Protein AF-A0A521QY23-F1 (afdb_monomer)

Radius of gyration: 28.09 Å; Cα contacts (8 Å, |Δi|>4): 317; chains: 1; bounding box: 100×43×72 Å

Sequence (247 aa):
MATGGILMIGLRYIAAAFGCAATLSLSTLARADVLADACLDYVNTSEMLKQAPASNRSKWCGCIADKITPGDRHAVAEVMKLQKATEAKGEAFGENSVPKPLAKAFTLYFDAQGPCLPVMMGAAPGQAAPAPPAAAPPAAAPPTAATAGSSTSFGLANATGSAISELYVSPTKSKTWGKDILGDHTIENGEVWKITVPKAKGRCMQDLKVVFDDNSEAIWESLDLCDLTKITLTYDRRSGVTTAKTE

Solvent-accessible surface area (backbone atoms only — not comparable to full-atom values): 14904 Å² total; per-residue (Å²): 135,81,89,85,77,93,75,97,75,83,85,80,89,80,93,83,83,89,89,74,89,70,84,71,48,83,71,67,68,75,70,73,51,64,30,28,51,42,40,47,56,41,36,66,68,34,84,73,56,46,72,44,56,72,71,22,52,54,50,23,22,47,45,35,41,70,70,41,56,80,89,49,30,64,51,29,25,52,45,47,51,48,41,48,54,33,48,75,70,73,43,87,71,50,75,91,76,48,60,77,95,38,49,68,27,47,53,53,50,59,65,32,44,66,84,26,47,50,34,43,76,63,50,59,92,86,64,72,75,77,70,78,75,80,84,73,86,82,79,90,70,84,81,75,77,73,73,75,72,58,62,46,66,30,35,44,29,34,57,42,80,50,41,36,43,40,37,29,52,25,49,67,89,48,96,59,72,54,68,64,69,44,67,94,44,65,48,45,55,73,35,72,45,81,44,74,45,76,55,55,88,92,50,43,49,25,22,40,39,39,30,33,77,84,72,50,74,51,67,45,73,75,37,63,63,73,82,39,50,31,36,37,41,35,44,41,83,90,79,71,48,64,48,73,50,78,80

Secondary structure (DSSP, 8-state):
------------S---S--------TTTTTT--HHHHHHHHHHHH-TTGGGS-HHHHHHHHHHHHHHS-TTTHHHHHHHHHHHHHHHHTTPPP-GGGS-GGGHHHHHHHHHHHHHHHHHHTTPPTT-----PPPPPPPP-----------EEEEEEEE-SSS-EEEEEEEETT-SS----SSTT--B-TT-EEEEEEE--TT--EEEEEEEETTS-EEEEEEEE-SS-SEEEEEEETTTTEEEEEE-

Mean predicted aligned error: 19.86 Å

Foldseek 3Di:
DDDDDDDPDDPDDDDDDDDDPDPPDPVVVVPPQLQLVLQLVLQCPDPVNVPFDPQLSSQLSVQLSVQDDSVLSVLLSVLSVLCSVCVVVVHDDDLVSDPPVSSVSVVSNVVSNPVSVCSSVVNDPPPDDPDDPPDDDDDDDPDPDPPPQDKAKAKEAEQAQFKWQWKWKAQLPDPDTDDTQQVRHIAGHRGIDITIGGDDPPGQWMKMWTATPVRDIAIDGGHGRPPFRYKYWYADPVVRDIDIDGD

pLDDT: mean 74.11, std 19.59, range [28.66, 92.81]

Nearest PDB structures (foldseek):
  3zef-assembly1_A  TM=4.424E-01  e=5.625E-02  Saccharomyces cerevisiae
  7xt6-assembly1_A  TM=4.623E-01  e=1.025E+00  Homo sapiens
  7y5e-assembly1_GL  TM=2.810E-01  e=2.350E+00  Porphyridium purpureum

Structure (mmCIF, N/CA/C/O backbone):
data_AF-A0A521QY23-F1
#
_entry.id   AF-A0A521QY23-F1
#
loop_
_atom_site.group_PDB
_atom_site.id
_atom_site.type_symbol
_atom_site.label_atom_id
_atom_site.label_alt_id
_atom_site.label_comp_id
_atom_site.label_asym_id
_atom_site.label_entity_id
_atom_site.label_seq_id
_atom_site.pdbx_PDB_ins_code
_atom_site.Cartn_x
_atom_site.Cartn_y
_atom_site.Cartn_z
_atom_site.occupancy
_atom_site.B_iso_or_equiv
_atom_site.auth_seq_id
_atom_site.auth_comp_id
_atom_site.auth_asym_id
_atom_site.auth_atom_id
_atom_site.pdbx_PDB_model_num
ATOM 1 N N . MET A 1 1 ? 74.440 2.376 39.877 1.00 40.34 1 MET A N 1
ATOM 2 C CA . MET A 1 1 ? 73.132 3.064 39.944 1.00 40.34 1 MET A CA 1
ATOM 3 C C . MET A 1 1 ? 72.112 1.982 40.296 1.00 40.34 1 MET A C 1
ATOM 5 O O . MET A 1 1 ? 71.749 1.223 39.419 1.00 40.34 1 MET A O 1
ATOM 9 N N . ALA A 1 2 ? 71.948 1.561 41.552 1.00 35.06 2 ALA A N 1
ATOM 10 C CA . ALA A 1 2 ? 71.397 2.257 42.720 1.00 35.06 2 ALA A CA 1
ATOM 11 C C . ALA A 1 2 ? 69.930 2.693 42.539 1.00 35.06 2 ALA A C 1
ATOM 13 O O . ALA A 1 2 ? 69.660 3.533 41.686 1.00 35.06 2 ALA A O 1
ATOM 14 N N . THR A 1 3 ? 69.078 2.175 43.448 1.00 36.81 3 THR A N 1
ATOM 15 C CA . THR A 1 3 ? 67.729 2.635 43.876 1.00 36.81 3 THR A CA 1
ATOM 16 C C . THR A 1 3 ? 66.610 2.574 42.836 1.00 36.81 3 THR A C 1
ATOM 18 O O . THR A 1 3 ? 66.785 3.017 41.717 1.00 36.81 3 THR A O 1
ATOM 21 N N . GLY A 1 4 ? 65.401 2.080 43.094 1.00 30.41 4 GLY A N 1
ATOM 22 C CA . GLY A 1 4 ? 64.621 1.669 44.273 1.00 30.41 4 GLY A CA 1
ATOM 23 C C . GLY A 1 4 ? 63.225 1.323 43.701 1.00 30.41 4 GLY A C 1
ATOM 24 O O . GLY A 1 4 ? 62.939 1.653 42.558 1.00 30.41 4 GLY A O 1
ATOM 25 N N . GLY A 1 5 ? 62.291 0.623 44.317 1.00 31.59 5 GLY A N 1
ATOM 26 C CA . GLY A 1 5 ? 61.942 0.434 45.707 1.00 31.59 5 GLY A CA 1
ATOM 27 C C . GLY A 1 5 ? 60.467 0.013 45.681 1.00 31.59 5 GLY A C 1
ATOM 28 O O . GLY A 1 5 ? 59.669 0.520 44.896 1.00 31.59 5 GLY A O 1
ATOM 29 N N . ILE A 1 6 ? 60.141 -0.975 46.498 1.00 41.69 6 ILE A N 1
ATOM 30 C CA . ILE A 1 6 ? 58.790 -1.440 46.801 1.00 41.69 6 ILE A CA 1
ATOM 31 C C . ILE A 1 6 ? 57.949 -0.264 47.318 1.00 41.69 6 ILE A C 1
ATOM 33 O O . ILE A 1 6 ? 58.366 0.364 48.286 1.00 41.69 6 ILE A O 1
ATOM 37 N N . LEU A 1 7 ? 56.753 -0.024 46.764 1.00 32.28 7 LEU A N 1
ATOM 38 C CA . LEU A 1 7 ? 55.636 0.516 47.552 1.00 32.28 7 LEU A CA 1
ATOM 39 C C . LEU A 1 7 ? 54.267 0.210 46.921 1.00 32.28 7 LEU A C 1
ATOM 41 O O . LEU A 1 7 ? 53.635 1.039 46.274 1.00 32.28 7 LEU A O 1
ATOM 45 N N . MET A 1 8 ? 53.779 -1.002 47.181 1.00 38.94 8 MET A N 1
ATOM 46 C CA . MET A 1 8 ? 52.344 -1.264 47.303 1.00 38.94 8 MET A CA 1
ATOM 47 C C . MET A 1 8 ? 51.835 -0.580 48.581 1.00 38.94 8 MET A C 1
ATOM 49 O O . MET A 1 8 ? 51.767 -1.235 49.613 1.00 38.94 8 MET A O 1
ATOM 53 N N . ILE A 1 9 ? 51.492 0.710 48.543 1.00 39.34 9 ILE A N 1
ATOM 54 C CA . ILE A 1 9 ? 50.576 1.327 49.521 1.00 39.34 9 ILE A CA 1
ATOM 55 C C . ILE A 1 9 ? 49.793 2.429 48.807 1.00 39.34 9 ILE A C 1
ATOM 57 O O . ILE A 1 9 ? 50.334 3.475 48.468 1.00 39.34 9 ILE A O 1
ATOM 61 N N . GLY A 1 10 ? 48.506 2.185 48.586 1.00 28.66 10 GLY A N 1
ATOM 62 C CA . GLY A 1 10 ? 47.590 3.179 48.033 1.00 28.66 10 GLY A CA 1
ATOM 63 C C . GLY A 1 10 ? 46.215 2.617 47.699 1.00 28.66 10 GLY A C 1
ATOM 64 O O . GLY A 1 10 ? 45.632 2.963 46.679 1.00 28.66 10 GLY A O 1
ATOM 65 N N . LEU A 1 11 ? 45.705 1.698 48.521 1.00 36.16 11 LEU A N 1
ATOM 66 C CA . LEU A 1 11 ? 44.309 1.293 48.454 1.00 36.16 11 LEU A CA 1
ATOM 67 C C . LEU A 1 11 ? 43.445 2.474 48.947 1.00 36.16 11 LEU A C 1
ATOM 69 O O . LEU A 1 11 ? 43.578 2.881 50.097 1.00 36.16 11 LEU A O 1
ATOM 73 N N . ARG A 1 12 ? 42.476 2.876 48.114 1.00 41.47 12 ARG A N 1
ATOM 74 C CA . ARG A 1 12 ? 41.232 3.610 48.446 1.00 41.47 12 ARG A CA 1
ATOM 75 C C . ARG A 1 12 ? 41.331 5.137 48.568 1.00 41.47 12 ARG A C 1
ATOM 77 O O . ARG A 1 12 ? 42.300 5.663 49.084 1.00 41.47 12 ARG A O 1
ATOM 84 N N . TYR A 1 13 ? 40.234 5.779 48.142 1.00 35.56 13 TYR A N 1
ATOM 85 C CA . TYR A 1 13 ? 39.985 7.207 47.865 1.00 35.56 13 TYR A CA 1
ATOM 86 C C . TYR A 1 13 ? 40.440 7.618 46.449 1.00 35.56 13 TYR A C 1
ATOM 88 O O . TYR A 1 13 ? 41.610 7.872 46.237 1.00 35.56 13 TYR A O 1
ATOM 96 N N . ILE A 1 14 ? 39.617 7.689 45.393 1.00 39.56 14 ILE A N 1
ATOM 97 C CA . ILE A 1 14 ? 38.178 7.962 45.257 1.00 39.56 14 ILE A CA 1
ATOM 98 C C . ILE A 1 14 ? 37.672 7.268 43.976 1.00 39.56 14 ILE A C 1
ATOM 100 O O . ILE A 1 14 ? 38.210 7.471 42.891 1.00 39.56 14 ILE A O 1
ATOM 104 N N . ALA A 1 15 ? 36.623 6.458 44.099 1.00 39.09 15 ALA A N 1
ATOM 105 C CA . ALA A 1 15 ? 35.776 6.090 42.973 1.00 39.09 15 ALA A CA 1
ATOM 106 C C . ALA A 1 15 ? 34.776 7.230 42.729 1.00 39.09 15 ALA A C 1
ATOM 108 O O . ALA A 1 15 ? 34.047 7.570 43.656 1.00 39.09 15 ALA A O 1
ATOM 109 N N . ALA A 1 16 ? 34.781 7.796 41.517 1.00 40.38 16 ALA A N 1
ATOM 110 C CA . ALA A 1 16 ? 33.698 8.507 40.808 1.00 40.38 16 ALA A CA 1
ATOM 111 C C . ALA A 1 16 ? 34.373 9.481 39.818 1.00 40.38 16 ALA A C 1
ATOM 113 O O . ALA A 1 16 ? 35.089 10.371 40.247 1.00 40.38 16 ALA A O 1
ATOM 114 N N . ALA A 1 17 ? 34.261 9.393 38.498 1.00 38.00 17 ALA A N 1
ATOM 115 C CA . ALA A 1 17 ? 33.317 8.699 37.647 1.00 38.00 17 ALA A CA 1
ATOM 116 C C . ALA A 1 17 ? 34.004 8.356 36.307 1.00 38.00 17 ALA A C 1
ATOM 118 O O . ALA A 1 17 ? 34.907 9.062 35.870 1.00 38.00 17 ALA A O 1
ATOM 119 N N . PHE A 1 18 ? 33.544 7.277 35.669 1.00 42.47 18 PHE A N 1
ATOM 120 C CA . PHE A 1 18 ? 33.929 6.812 34.326 1.00 42.47 18 PHE A CA 1
ATOM 121 C C . PHE A 1 18 ? 35.328 6.194 34.162 1.00 42.47 18 PHE A C 1
ATOM 123 O O . PHE A 1 18 ? 36.077 6.497 33.240 1.00 42.47 18 PHE A O 1
ATOM 130 N N . GLY A 1 19 ? 35.640 5.218 35.016 1.00 32.88 19 GLY A N 1
ATO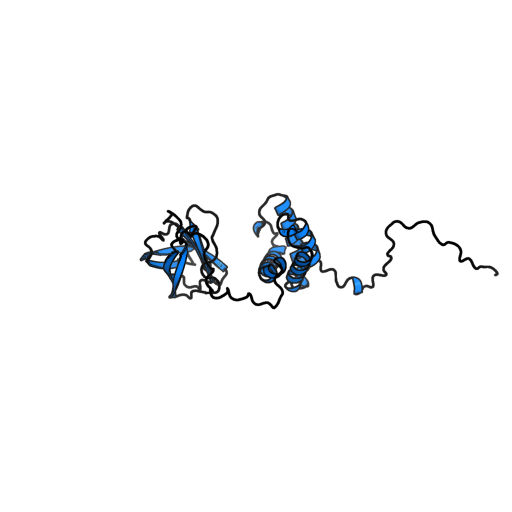M 131 C CA . GLY A 1 19 ? 36.682 4.228 34.749 1.00 32.88 19 GLY A CA 1
ATOM 132 C C . GLY A 1 19 ? 36.128 3.004 34.014 1.00 32.88 19 GLY A C 1
ATOM 133 O O . GLY A 1 19 ? 35.653 2.071 34.652 1.00 32.88 19 GLY A O 1
ATOM 134 N N . CYS A 1 20 ? 36.233 2.982 32.686 1.00 30.34 20 CYS A N 1
ATOM 135 C CA . CYS A 1 20 ? 36.437 1.742 31.934 1.00 30.34 20 CYS A CA 1
ATOM 136 C C . CYS A 1 20 ? 37.292 2.066 30.704 1.00 30.34 20 CYS A C 1
ATOM 138 O O . CYS A 1 20 ? 36.793 2.353 29.620 1.00 30.34 20 CYS A O 1
ATOM 140 N N . ALA A 1 21 ? 38.610 2.070 30.908 1.00 41.66 21 ALA A N 1
ATOM 141 C CA . ALA A 1 21 ? 39.583 2.000 29.832 1.00 41.66 21 ALA A CA 1
ATOM 142 C C . ALA A 1 21 ? 39.498 0.596 29.215 1.00 41.66 21 ALA A C 1
ATOM 144 O O . ALA A 1 21 ? 40.251 -0.308 29.574 1.00 41.66 21 ALA A O 1
ATOM 145 N N . ALA A 1 22 ? 38.525 0.400 28.328 1.00 39.50 22 ALA A N 1
ATOM 146 C CA . ALA A 1 22 ? 38.533 -0.721 27.412 1.00 39.50 22 ALA A CA 1
ATOM 147 C C . ALA A 1 22 ? 39.544 -0.390 26.314 1.00 39.50 22 ALA A C 1
ATOM 149 O O . ALA A 1 22 ? 39.362 0.545 25.535 1.00 39.50 22 ALA A O 1
ATOM 150 N N . THR A 1 23 ? 40.610 -1.174 26.245 1.00 42.84 23 THR A N 1
ATOM 151 C CA . THR A 1 23 ? 41.307 -1.462 24.997 1.00 42.84 23 THR A CA 1
ATOM 152 C C . THR A 1 23 ? 40.270 -1.977 23.994 1.00 42.84 23 THR A C 1
ATOM 154 O O . THR A 1 23 ? 40.019 -3.176 23.887 1.00 42.84 23 THR A O 1
ATOM 157 N N . LEU A 1 24 ? 39.599 -1.059 23.289 1.00 36.94 24 LEU A N 1
ATOM 158 C CA . LEU A 1 24 ? 38.768 -1.398 22.144 1.00 36.94 24 LEU A CA 1
ATOM 159 C C . LEU A 1 24 ? 39.717 -1.903 21.062 1.00 36.94 24 LEU A C 1
ATOM 161 O O . LEU A 1 24 ? 40.348 -1.134 20.341 1.00 36.94 24 LEU A O 1
ATOM 165 N N . SER A 1 25 ? 39.834 -3.226 20.987 1.00 39.91 25 SER A N 1
ATOM 166 C CA . SER A 1 25 ? 40.318 -3.902 19.796 1.00 39.91 25 SER A CA 1
ATOM 167 C C . SER A 1 25 ? 39.609 -3.308 18.576 1.00 39.91 25 SER A C 1
ATOM 169 O O . SER A 1 25 ? 38.411 -3.021 18.634 1.00 39.91 25 SER A O 1
ATOM 171 N N . LEU A 1 26 ? 40.308 -3.170 17.450 1.00 39.09 26 LEU A N 1
ATOM 172 C CA . LEU A 1 26 ? 39.710 -2.744 16.177 1.00 39.09 26 LEU A CA 1
ATOM 173 C C . LEU A 1 26 ? 38.528 -3.652 15.754 1.00 39.09 26 LEU A C 1
ATOM 175 O O . LEU A 1 26 ? 37.707 -3.261 14.933 1.00 39.09 26 LEU A O 1
ATOM 179 N N . SER A 1 27 ? 38.388 -4.834 16.367 1.00 39.47 27 SER A N 1
ATOM 180 C CA . SER A 1 27 ? 37.239 -5.740 16.234 1.00 39.47 27 SER A CA 1
ATOM 181 C C . SER A 1 27 ? 36.028 -5.422 17.129 1.00 39.47 27 SER A C 1
ATOM 183 O O . SER A 1 27 ? 34.939 -5.916 16.848 1.00 39.47 27 SER A O 1
ATOM 185 N N . THR A 1 28 ? 36.141 -4.564 18.146 1.00 41.59 28 THR A N 1
ATOM 186 C CA . THR A 1 28 ? 34.980 -4.047 18.902 1.00 41.59 28 THR A CA 1
ATOM 187 C C . THR A 1 28 ? 34.246 -2.940 18.124 1.00 41.59 28 THR A C 1
ATOM 189 O O . THR A 1 28 ? 33.078 -2.669 18.385 1.00 41.59 28 THR A O 1
ATOM 192 N N . LEU A 1 29 ? 34.881 -2.365 17.095 1.00 44.78 29 LEU A N 1
ATOM 193 C CA . LEU A 1 29 ? 34.243 -1.470 16.118 1.00 44.78 29 LEU A CA 1
ATOM 194 C C . LEU A 1 29 ? 33.409 -2.216 15.055 1.00 44.78 29 LEU A C 1
ATOM 196 O O . LEU A 1 29 ? 32.735 -1.581 14.252 1.00 44.78 29 LEU A O 1
ATOM 200 N N . ALA A 1 30 ? 33.381 -3.555 15.067 1.00 41.75 30 ALA A N 1
ATOM 201 C CA . ALA A 1 30 ? 32.666 -4.373 14.082 1.00 41.75 30 ALA A CA 1
ATOM 202 C C . ALA A 1 30 ? 31.162 -4.593 14.382 1.00 41.75 30 ALA A C 1
ATOM 204 O O . ALA A 1 30 ? 30.561 -5.517 13.836 1.00 41.75 30 ALA A O 1
ATOM 205 N N . ARG A 1 31 ? 30.537 -3.794 15.262 1.00 50.47 31 ARG A N 1
ATOM 206 C CA . ARG A 1 31 ? 29.120 -3.973 15.658 1.00 50.47 31 ARG A CA 1
ATOM 207 C C . ARG A 1 31 ? 28.310 -2.692 15.889 1.00 50.47 31 ARG A C 1
ATOM 209 O O . ARG A 1 31 ? 27.164 -2.792 16.317 1.00 50.47 31 ARG A O 1
ATOM 216 N N . ALA A 1 32 ? 28.852 -1.511 15.592 1.00 56.00 32 ALA A N 1
ATOM 217 C CA . ALA A 1 32 ? 28.044 -0.295 15.548 1.00 56.00 32 ALA A CA 1
ATOM 218 C C . ALA A 1 32 ? 27.370 -0.213 14.176 1.00 56.00 32 ALA A C 1
ATOM 220 O O . ALA A 1 32 ? 27.904 0.363 13.229 1.00 56.00 32 ALA A O 1
ATOM 221 N N . ASP A 1 33 ? 26.223 -0.870 14.046 1.00 76.56 33 ASP A N 1
ATOM 222 C CA . ASP A 1 33 ? 25.388 -0.688 12.872 1.00 76.56 33 ASP A CA 1
ATOM 223 C C . ASP A 1 33 ? 24.814 0.737 12.900 1.00 76.56 33 ASP A C 1
ATOM 225 O O . ASP A 1 33 ? 23.890 1.031 13.657 1.00 76.56 33 ASP A O 1
ATOM 229 N N . VAL A 1 34 ? 25.416 1.637 12.112 1.00 83.31 34 VAL A N 1
ATOM 230 C CA . VAL A 1 34 ? 25.064 3.070 12.045 1.00 83.31 34 VAL A CA 1
ATOM 231 C C . VAL A 1 34 ? 23.579 3.272 11.748 1.00 83.31 34 VAL A C 1
ATOM 233 O O . VAL A 1 34 ? 22.975 4.232 12.220 1.00 83.31 34 VAL A O 1
ATOM 236 N N . LEU A 1 35 ? 22.986 2.358 10.984 1.00 88.12 35 LEU A N 1
ATOM 237 C CA . LEU A 1 35 ? 21.574 2.402 10.660 1.00 88.12 35 LEU A CA 1
ATOM 238 C C . LEU A 1 35 ? 20.714 1.933 11.840 1.00 88.12 35 LEU A C 1
ATOM 240 O O . LEU A 1 35 ? 19.720 2.585 12.156 1.00 88.12 35 LEU A O 1
ATOM 244 N N . ALA A 1 36 ? 21.095 0.854 12.525 1.00 87.88 36 ALA A N 1
ATOM 245 C CA . ALA A 1 36 ? 20.369 0.410 13.716 1.00 87.88 36 ALA A CA 1
ATOM 246 C C . ALA A 1 36 ? 20.412 1.456 14.847 1.00 87.88 36 ALA A C 1
ATOM 248 O O . ALA A 1 36 ? 19.413 1.633 15.545 1.00 87.88 36 ALA A O 1
ATOM 249 N N . ASP A 1 37 ? 21.533 2.164 15.010 1.00 87.12 37 ASP A N 1
ATOM 250 C CA . ASP A 1 37 ? 21.686 3.243 15.995 1.00 87.12 37 ASP A CA 1
ATOM 251 C C . ASP A 1 37 ? 20.833 4.472 15.637 1.00 87.12 37 ASP A C 1
ATOM 253 O O . ASP A 1 37 ? 20.048 4.942 16.462 1.00 87.12 37 ASP A O 1
ATOM 257 N N . ALA A 1 38 ? 20.882 4.921 14.374 1.00 88.81 38 ALA A N 1
ATOM 258 C CA . ALA A 1 38 ? 20.035 6.009 13.878 1.00 88.81 38 ALA A CA 1
ATOM 259 C C . ALA A 1 38 ? 18.536 5.682 14.001 1.00 88.81 38 ALA A C 1
ATOM 261 O O . ALA A 1 38 ? 17.736 6.532 14.396 1.00 88.81 38 ALA A O 1
ATOM 262 N N . CYS A 1 39 ? 18.162 4.432 13.723 1.00 91.94 39 CYS A N 1
ATOM 263 C CA . CYS A 1 39 ? 16.810 3.937 13.942 1.00 91.94 39 CYS A CA 1
ATOM 264 C C . CYS A 1 39 ? 16.428 4.005 15.423 1.00 91.94 39 CYS A C 1
ATOM 266 O O . CYS A 1 39 ? 15.371 4.530 15.763 1.00 91.94 39 CYS A O 1
ATOM 268 N N . LEU A 1 40 ? 17.283 3.516 16.324 1.00 89.88 40 LEU A N 1
ATOM 269 C CA . LEU A 1 40 ? 17.005 3.533 17.760 1.00 89.88 40 LEU A CA 1
ATOM 270 C C . LEU A 1 40 ? 16.830 4.955 18.300 1.00 89.88 40 LEU A C 1
ATOM 272 O O . LEU A 1 40 ? 15.924 5.190 19.103 1.00 89.88 40 LEU A O 1
ATOM 276 N N . ASP A 1 41 ? 17.655 5.899 17.854 1.00 90.38 41 ASP A N 1
ATOM 277 C CA . ASP A 1 41 ? 17.520 7.317 18.192 1.00 90.38 41 ASP A CA 1
ATOM 278 C C . ASP A 1 41 ? 16.177 7.896 17.706 1.00 90.38 41 ASP A C 1
ATOM 280 O O . ASP A 1 41 ? 15.453 8.535 18.480 1.00 90.38 41 ASP A O 1
ATOM 284 N N . TYR A 1 42 ? 15.783 7.614 16.462 1.00 88.12 42 TYR A N 1
ATOM 285 C CA . TYR A 1 42 ? 14.488 8.040 15.926 1.00 88.12 42 TYR A CA 1
ATOM 286 C C . TYR A 1 42 ? 13.307 7.443 16.712 1.00 88.12 42 TYR A C 1
ATOM 288 O O . TYR A 1 42 ? 12.442 8.166 17.207 1.00 88.12 42 TYR A O 1
ATOM 296 N N . VAL A 1 43 ? 13.291 6.127 16.922 1.00 88.25 43 VAL A N 1
ATOM 297 C CA . VAL A 1 43 ? 12.186 5.436 17.606 1.00 88.25 43 VAL A CA 1
ATOM 298 C C . VAL A 1 43 ? 12.035 5.907 19.052 1.00 88.25 43 VAL A C 1
ATOM 300 O O . VAL A 1 43 ? 10.915 6.085 19.528 1.00 88.25 43 VAL A O 1
ATOM 303 N N . ASN A 1 44 ? 13.142 6.119 19.768 1.00 87.31 44 ASN A N 1
ATOM 304 C CA . ASN A 1 44 ? 13.090 6.588 21.154 1.00 87.31 44 ASN A CA 1
ATOM 305 C C . ASN A 1 44 ? 12.631 8.052 21.273 1.00 87.31 44 ASN A C 1
ATOM 307 O O . ASN A 1 44 ? 12.183 8.450 22.348 1.00 87.31 44 ASN A O 1
ATOM 311 N N . THR A 1 45 ? 12.731 8.841 20.200 1.00 84.44 45 THR A N 1
ATOM 312 C CA . THR A 1 45 ? 12.278 10.241 20.172 1.00 84.44 45 THR A CA 1
ATOM 313 C C . THR A 1 45 ? 10.866 10.416 19.615 1.00 84.44 45 THR A C 1
ATOM 315 O O . THR A 1 45 ? 10.211 11.403 19.939 1.00 84.44 45 THR A O 1
ATOM 318 N N . SER A 1 46 ? 10.356 9.450 18.852 1.00 83.69 46 SER A N 1
ATOM 319 C CA . SER A 1 46 ? 8.974 9.449 18.371 1.00 83.69 46 SER A CA 1
ATOM 320 C C . SER A 1 46 ? 7.983 9.117 19.495 1.00 83.69 46 SER A C 1
ATOM 322 O O . SER A 1 46 ? 8.036 8.041 20.091 1.00 83.69 46 SER A O 1
ATOM 324 N N . GLU A 1 47 ? 7.026 10.016 19.762 1.00 79.44 47 GLU A N 1
ATOM 325 C CA . GLU A 1 47 ? 5.977 9.832 20.784 1.00 79.44 47 GLU A CA 1
ATOM 326 C C . GLU A 1 47 ? 5.141 8.564 20.572 1.00 79.44 47 GLU A C 1
ATOM 328 O O . GLU A 1 47 ? 4.709 7.920 21.532 1.00 79.44 47 GLU A O 1
ATOM 333 N N . MET A 1 48 ? 4.916 8.208 19.309 1.00 75.69 48 MET A N 1
ATOM 334 C CA . MET A 1 48 ? 4.150 7.030 18.929 1.00 75.69 48 MET A CA 1
ATOM 335 C C . MET A 1 48 ? 4.994 5.763 19.082 1.00 75.69 48 MET A C 1
ATOM 337 O O . MET A 1 48 ? 4.557 4.794 19.700 1.00 75.69 48 MET A O 1
ATOM 341 N N . LEU A 1 49 ? 6.221 5.768 18.557 1.00 81.94 49 LEU A N 1
ATOM 342 C CA . LEU A 1 49 ? 7.035 4.553 18.487 1.00 81.94 49 LEU A CA 1
ATOM 343 C C . LEU A 1 49 ? 7.712 4.206 19.822 1.00 81.94 49 LEU A C 1
ATOM 345 O O . LEU A 1 49 ? 7.953 3.028 20.104 1.00 81.94 49 LEU A O 1
ATOM 349 N N . LYS A 1 50 ? 7.951 5.192 20.697 1.00 82.56 50 LYS A N 1
ATOM 350 C CA . LYS A 1 50 ? 8.535 4.963 22.030 1.00 82.56 50 LYS A CA 1
ATOM 351 C C . LYS A 1 50 ? 7.636 4.145 22.967 1.00 82.56 50 LYS A C 1
ATOM 353 O O . LYS A 1 50 ? 8.130 3.639 23.975 1.00 82.56 50 LYS A O 1
ATOM 358 N N . GLN A 1 51 ? 6.346 3.998 22.643 1.00 84.12 51 GLN A N 1
ATOM 359 C CA . GLN A 1 51 ? 5.378 3.208 23.418 1.00 84.12 51 GLN A CA 1
ATOM 360 C C . GLN A 1 51 ? 5.653 1.698 23.346 1.00 84.12 51 GLN A C 1
ATOM 362 O O . GLN A 1 51 ? 5.284 0.961 24.260 1.00 84.12 51 GLN A O 1
ATOM 367 N N . ALA A 1 52 ? 6.322 1.226 22.288 1.00 81.75 52 ALA A N 1
ATOM 368 C CA . ALA A 1 52 ? 6.693 -0.180 22.154 1.00 81.75 52 ALA A CA 1
ATOM 369 C C . ALA A 1 52 ? 7.757 -0.584 23.198 1.00 81.75 52 ALA A C 1
ATOM 371 O O . ALA A 1 52 ? 8.591 0.248 23.555 1.00 81.75 52 ALA A O 1
ATOM 372 N N . PRO A 1 53 ? 7.809 -1.847 23.666 1.00 87.62 53 PRO A N 1
ATOM 373 C CA . PRO A 1 53 ? 8.836 -2.311 24.602 1.00 87.62 53 PRO A CA 1
ATOM 374 C C . PRO A 1 53 ? 10.256 -2.080 24.071 1.00 87.62 53 PRO A C 1
ATOM 376 O O . PRO A 1 53 ? 10.520 -2.321 22.894 1.00 87.62 53 PRO A O 1
ATOM 379 N N . ALA A 1 54 ? 11.201 -1.688 24.935 1.00 83.94 54 ALA A N 1
ATOM 380 C CA . ALA A 1 54 ? 12.581 -1.395 24.523 1.00 83.94 54 ALA A CA 1
ATOM 381 C C . ALA A 1 54 ? 13.250 -2.563 23.774 1.00 83.94 54 ALA A C 1
ATOM 383 O O . ALA A 1 54 ? 13.958 -2.347 22.794 1.00 83.94 54 ALA A O 1
ATOM 384 N N . SER A 1 55 ? 12.954 -3.803 24.177 1.00 86.06 55 SER A N 1
ATOM 385 C CA . SER A 1 55 ? 13.421 -5.014 23.494 1.00 86.06 55 SER A CA 1
ATOM 386 C C . SER A 1 55 ? 12.891 -5.137 22.062 1.00 86.06 55 SER A C 1
ATOM 388 O O . SER A 1 55 ? 13.626 -5.580 21.183 1.00 86.06 55 SER A O 1
ATOM 390 N N . ASN A 1 56 ? 11.645 -4.736 21.805 1.00 87.31 56 ASN A N 1
ATOM 391 C CA . ASN A 1 56 ? 11.039 -4.786 20.475 1.00 87.31 56 ASN A CA 1
ATOM 392 C C . ASN A 1 56 ? 11.596 -3.682 19.573 1.00 87.31 56 ASN A C 1
ATOM 394 O O . ASN A 1 56 ? 11.900 -3.949 18.415 1.00 87.31 56 ASN A O 1
ATOM 398 N N . ARG A 1 57 ? 11.816 -2.481 20.123 1.00 87.81 57 ARG A N 1
ATOM 399 C CA . ARG A 1 57 ? 12.427 -1.350 19.403 1.00 87.81 57 ARG A CA 1
ATOM 400 C C . ARG A 1 57 ? 13.818 -1.713 18.879 1.00 87.81 57 ARG A C 1
ATOM 402 O O . ARG A 1 57 ? 14.095 -1.550 17.694 1.00 87.81 57 ARG A O 1
ATOM 409 N N . SER A 1 58 ? 14.663 -2.303 19.728 1.00 86.50 58 SER A N 1
ATOM 410 C CA . SER A 1 58 ? 15.988 -2.784 19.313 1.00 86.50 58 SER A CA 1
ATOM 411 C C . SER A 1 58 ? 15.922 -3.910 18.282 1.00 86.50 58 SER A C 1
ATOM 413 O O . SER A 1 58 ? 16.702 -3.907 17.332 1.00 86.50 58 SER A O 1
ATOM 415 N N . LYS A 1 59 ? 14.985 -4.856 18.426 1.00 88.38 59 LYS A N 1
ATOM 416 C CA . LYS A 1 59 ? 14.810 -5.944 17.450 1.00 88.38 59 LYS A CA 1
ATOM 417 C C . LYS A 1 59 ? 14.334 -5.437 16.089 1.00 88.38 59 LYS A C 1
ATOM 419 O O . LYS A 1 59 ? 14.789 -5.942 15.068 1.00 88.38 59 LYS A O 1
ATOM 424 N N . TRP A 1 60 ? 13.457 -4.439 16.061 1.00 88.62 60 TRP A N 1
ATOM 425 C CA . TRP A 1 60 ? 12.991 -3.828 14.819 1.00 88.62 60 TRP A CA 1
ATOM 426 C C . TRP A 1 60 ? 14.091 -3.079 14.086 1.00 88.62 60 TRP A C 1
ATOM 428 O O . TRP A 1 60 ? 14.292 -3.313 12.898 1.00 88.62 60 TRP A O 1
ATOM 438 N N . CYS A 1 61 ? 14.858 -2.257 14.802 1.00 89.88 61 CYS A N 1
ATOM 439 C CA . CYS A 1 61 ? 15.998 -1.564 14.213 1.00 89.88 61 CYS A CA 1
ATOM 440 C C . CYS A 1 61 ? 17.064 -2.543 13.704 1.00 89.88 61 CYS A C 1
ATOM 442 O O . CYS A 1 61 ? 17.642 -2.321 12.643 1.00 89.88 61 CYS A O 1
ATOM 444 N N . GLY A 1 62 ? 17.264 -3.667 14.402 1.00 89.31 62 GLY A N 1
ATOM 445 C CA . GLY A 1 62 ? 18.099 -4.764 13.912 1.00 89.31 62 GLY A CA 1
ATOM 446 C C . GLY A 1 62 ? 17.555 -5.415 12.635 1.00 89.31 62 GLY A C 1
ATOM 447 O O . GLY A 1 62 ? 18.320 -5.661 11.711 1.00 89.31 62 GLY A O 1
ATOM 448 N N . CYS A 1 63 ? 16.241 -5.648 12.553 1.00 89.31 63 CYS A N 1
ATOM 449 C CA . CYS A 1 63 ? 15.589 -6.203 11.362 1.00 89.31 63 CYS A CA 1
ATOM 450 C C . CYS A 1 63 ? 15.728 -5.279 10.141 1.00 89.31 63 CYS A C 1
ATOM 452 O O . CYS A 1 63 ? 16.089 -5.742 9.060 1.00 89.31 63 CYS A O 1
ATOM 454 N N . ILE A 1 64 ? 15.503 -3.973 10.316 1.00 90.81 64 ILE A N 1
ATOM 455 C CA . ILE A 1 64 ? 15.657 -2.983 9.239 1.00 90.81 64 ILE A CA 1
ATOM 456 C C . ILE A 1 64 ? 17.106 -2.952 8.749 1.00 90.81 64 ILE A C 1
ATOM 458 O O . ILE A 1 64 ? 17.361 -2.969 7.546 1.00 90.81 64 ILE A O 1
ATOM 462 N N . ALA A 1 65 ? 18.061 -2.944 9.679 1.00 89.12 65 ALA A N 1
ATOM 463 C CA . ALA A 1 65 ? 19.473 -2.935 9.334 1.00 89.12 65 ALA A CA 1
ATOM 464 C C . ALA A 1 65 ? 19.911 -4.199 8.575 1.00 89.12 65 ALA A C 1
ATOM 466 O O . ALA A 1 65 ? 20.707 -4.103 7.641 1.00 89.12 65 ALA A O 1
ATOM 467 N N . ASP A 1 66 ? 19.369 -5.367 8.927 1.00 88.81 66 ASP A N 1
ATOM 468 C CA . ASP A 1 66 ? 19.653 -6.638 8.250 1.00 88.81 66 ASP A CA 1
ATOM 469 C C . ASP A 1 66 ? 19.138 -6.664 6.803 1.00 88.81 66 ASP A C 1
ATOM 471 O O . ASP A 1 66 ? 19.831 -7.138 5.902 1.00 88.81 66 ASP A O 1
ATOM 475 N N . LYS A 1 67 ? 17.965 -6.070 6.557 1.00 87.75 67 LYS A N 1
ATOM 476 C CA . LYS A 1 67 ? 17.365 -5.959 5.2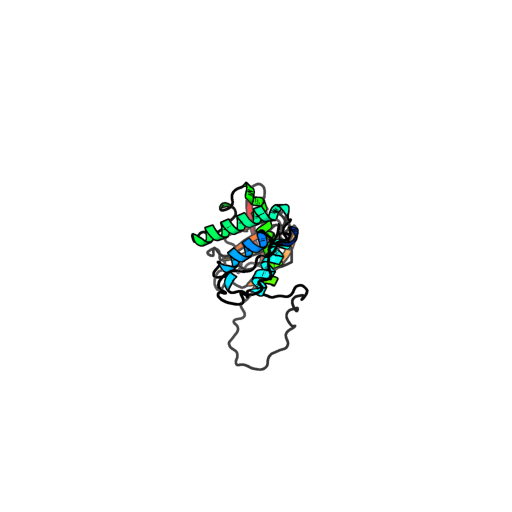17 1.00 87.75 67 LYS A CA 1
ATOM 477 C C . LYS A 1 67 ? 18.101 -4.997 4.288 1.00 87.75 67 LYS A C 1
ATOM 479 O O . LYS A 1 67 ? 17.949 -5.096 3.073 1.00 87.75 67 LYS A O 1
ATOM 484 N N . ILE A 1 68 ? 18.898 -4.081 4.833 1.00 89.12 68 ILE A N 1
ATOM 485 C CA . ILE A 1 68 ? 19.600 -3.065 4.051 1.00 89.12 68 ILE A CA 1
ATOM 486 C C . ILE A 1 68 ? 21.056 -3.474 3.830 1.00 89.12 68 ILE A C 1
ATOM 488 O O . ILE A 1 68 ? 21.825 -3.723 4.768 1.00 89.12 68 ILE A O 1
ATOM 492 N N . THR A 1 69 ? 21.451 -3.480 2.556 1.00 87.56 69 THR A N 1
ATOM 493 C CA . THR A 1 69 ? 22.824 -3.743 2.121 1.00 87.56 69 THR A CA 1
ATOM 494 C C . THR A 1 69 ? 23.806 -2.828 2.860 1.00 87.56 69 THR A C 1
ATOM 496 O O . THR A 1 69 ? 23.567 -1.620 2.923 1.00 87.56 69 THR A O 1
ATOM 499 N N . PRO A 1 70 ? 24.948 -3.339 3.365 1.00 85.31 70 PRO A N 1
ATOM 500 C CA . PRO A 1 70 ? 25.916 -2.540 4.123 1.00 85.31 70 PRO A CA 1
ATOM 501 C C . PRO A 1 70 ? 26.342 -1.225 3.451 1.00 85.31 70 PRO A C 1
ATOM 503 O O . PRO A 1 70 ? 26.532 -0.227 4.139 1.00 85.31 70 PRO A O 1
ATOM 506 N N . GLY A 1 71 ? 26.445 -1.204 2.116 1.00 87.25 71 GLY A N 1
ATOM 507 C CA . GLY A 1 71 ? 26.811 -0.009 1.345 1.00 87.25 71 GLY A CA 1
ATOM 508 C C . GLY A 1 71 ? 25.756 1.104 1.335 1.00 87.25 71 GLY A C 1
ATOM 509 O O . GLY A 1 71 ? 26.110 2.265 1.154 1.00 87.25 71 GLY A O 1
ATOM 510 N N . ASP A 1 72 ? 24.482 0.782 1.572 1.00 88.81 72 ASP A N 1
ATOM 511 C CA . ASP A 1 72 ? 23.378 1.751 1.572 1.00 88.81 72 ASP A CA 1
ATOM 512 C C . ASP A 1 72 ? 23.009 2.220 3.000 1.00 88.81 72 ASP A C 1
ATOM 514 O O . ASP A 1 72 ? 22.332 3.236 3.160 1.00 88.81 72 ASP A O 1
ATOM 518 N N . ARG A 1 73 ? 23.496 1.547 4.059 1.00 88.62 73 ARG A N 1
ATOM 519 C CA . ARG A 1 73 ? 23.123 1.821 5.468 1.00 88.62 73 ARG A CA 1
ATOM 520 C C . ARG A 1 73 ? 23.351 3.267 5.900 1.00 88.62 73 ARG A C 1
ATOM 522 O O . ARG A 1 73 ? 22.527 3.824 6.618 1.00 88.62 73 ARG A O 1
ATOM 529 N N . HIS A 1 74 ? 24.441 3.891 5.454 1.00 90.69 74 HIS A N 1
ATOM 530 C CA . HIS A 1 74 ? 24.736 5.283 5.802 1.00 90.69 74 HIS A CA 1
ATOM 531 C C . HIS A 1 74 ? 23.736 6.258 5.168 1.00 90.69 74 HIS A C 1
ATOM 533 O O . HIS A 1 74 ? 23.241 7.158 5.837 1.00 90.69 74 HIS A O 1
ATOM 539 N N . ALA A 1 75 ? 23.382 6.041 3.899 1.00 90.06 75 ALA A N 1
ATOM 540 C CA . ALA A 1 75 ? 22.399 6.867 3.206 1.00 90.06 75 ALA A CA 1
ATOM 541 C C . ALA A 1 75 ? 20.999 6.712 3.824 1.00 90.06 75 ALA A C 1
ATOM 543 O O . ALA A 1 75 ? 20.284 7.696 3.991 1.00 90.06 75 ALA A O 1
ATOM 544 N N . VAL A 1 76 ? 20.624 5.494 4.226 1.00 91.56 76 VAL A N 1
ATOM 545 C CA . VAL A 1 76 ? 19.345 5.229 4.908 1.00 91.56 76 VAL A CA 1
ATOM 546 C C . VAL A 1 76 ? 19.325 5.854 6.311 1.00 91.56 76 VAL A C 1
ATOM 548 O O . VAL A 1 76 ? 18.321 6.443 6.707 1.00 91.56 76 VAL A O 1
ATOM 551 N N . ALA A 1 77 ? 20.445 5.829 7.039 1.00 92.62 77 ALA A N 1
ATOM 552 C CA . ALA A 1 77 ? 20.559 6.520 8.324 1.00 92.62 77 ALA A CA 1
ATOM 553 C C . ALA A 1 77 ? 20.351 8.043 8.189 1.00 92.62 77 ALA A C 1
ATOM 555 O O . ALA A 1 77 ? 19.694 8.649 9.035 1.00 92.62 77 ALA A O 1
ATOM 556 N N . GLU A 1 78 ? 20.849 8.668 7.117 1.00 92.19 78 GLU A N 1
ATOM 557 C CA . GLU A 1 78 ? 20.588 10.088 6.833 1.00 92.19 78 GLU A CA 1
ATOM 558 C C . GLU A 1 78 ? 19.108 10.362 6.527 1.00 92.19 78 GLU A C 1
ATOM 560 O O . GLU A 1 78 ? 18.555 11.352 7.007 1.00 92.19 78 GLU A O 1
ATOM 565 N N . VAL A 1 79 ? 18.427 9.465 5.806 1.00 92.81 79 VAL A N 1
ATOM 566 C CA . VAL A 1 79 ? 16.973 9.565 5.579 1.00 92.81 79 VAL A CA 1
ATOM 567 C C . VAL A 1 79 ? 16.201 9.534 6.901 1.00 92.81 79 VAL A C 1
ATOM 569 O O . VAL A 1 79 ? 15.316 10.364 7.102 1.00 92.81 79 VAL A O 1
ATOM 572 N N . MET A 1 80 ? 16.557 8.645 7.832 1.00 90.06 80 MET A N 1
ATOM 573 C CA . MET A 1 80 ? 15.918 8.593 9.156 1.00 90.06 80 MET A CA 1
ATOM 574 C C . MET A 1 80 ? 16.145 9.877 9.968 1.00 90.06 80 MET A C 1
ATOM 576 O O . MET A 1 80 ? 15.237 10.352 10.652 1.00 90.06 80 MET A O 1
ATOM 580 N N . LYS A 1 81 ? 17.334 10.489 9.876 1.00 90.50 81 LYS A N 1
ATOM 581 C CA . LYS A 1 81 ? 17.603 11.790 10.516 1.00 90.50 81 LYS A CA 1
ATOM 582 C C . LYS A 1 81 ? 16.739 12.902 9.924 1.00 90.50 81 LYS A C 1
ATOM 584 O O . LYS A 1 81 ? 16.234 13.738 10.674 1.00 90.50 81 LYS A O 1
ATOM 589 N N . LEU A 1 82 ? 16.552 12.907 8.602 1.00 90.50 82 LEU A N 1
ATOM 590 C CA . LEU A 1 82 ? 15.656 13.851 7.932 1.00 90.50 82 LEU A CA 1
ATOM 591 C C . LEU A 1 82 ? 14.211 13.646 8.382 1.00 90.50 82 LEU A C 1
ATOM 593 O O . LEU A 1 82 ? 13.568 14.624 8.745 1.00 90.50 82 LEU A O 1
ATOM 597 N N . GLN A 1 83 ? 13.742 12.397 8.461 1.00 90.00 83 GLN A N 1
ATOM 598 C CA . GLN A 1 83 ? 12.415 12.080 8.989 1.00 90.00 83 GLN A CA 1
ATOM 599 C C . GLN A 1 83 ? 12.220 12.661 10.390 1.00 90.00 83 GLN A C 1
ATOM 601 O O . GLN A 1 83 ? 11.279 13.422 10.616 1.00 90.00 83 GLN A O 1
ATOM 606 N N . LYS A 1 84 ? 13.155 12.378 11.306 1.00 89.69 84 LYS A N 1
ATOM 607 C CA . LYS A 1 84 ? 13.143 12.926 12.667 1.00 89.69 84 LYS A CA 1
ATOM 608 C C . LYS A 1 84 ? 13.046 14.454 12.667 1.00 89.69 84 LYS A C 1
ATOM 610 O O . LYS A 1 84 ? 12.263 15.026 13.419 1.00 89.69 84 LYS A O 1
ATOM 615 N N . ALA A 1 85 ? 13.846 15.122 11.836 1.00 89.12 85 ALA A N 1
ATOM 616 C CA . ALA A 1 85 ? 13.885 16.579 11.761 1.00 89.12 85 ALA A CA 1
ATOM 617 C C . ALA A 1 85 ? 12.607 17.186 11.154 1.00 89.12 85 ALA A C 1
ATOM 619 O O . ALA A 1 85 ? 12.176 18.248 11.599 1.00 89.12 85 ALA A O 1
ATOM 620 N N . THR A 1 86 ? 12.005 16.535 10.158 1.00 86.12 86 THR A N 1
ATOM 621 C CA . THR A 1 86 ? 10.744 16.955 9.527 1.00 86.12 86 THR A CA 1
ATOM 622 C C . THR A 1 86 ? 9.572 16.795 10.494 1.00 86.12 86 THR A C 1
ATOM 624 O O . THR A 1 86 ? 8.798 17.731 10.689 1.00 86.12 86 THR A O 1
ATOM 627 N N . GLU A 1 87 ? 9.498 15.666 11.197 1.00 85.12 87 GLU A N 1
ATOM 628 C CA . GLU A 1 87 ? 8.469 15.429 12.215 1.00 85.12 87 GLU A CA 1
ATOM 629 C C . GLU A 1 87 ? 8.612 16.384 13.409 1.00 85.12 87 GLU A C 1
ATOM 631 O O . GLU A 1 87 ? 7.611 16.892 13.914 1.00 85.12 87 GLU A O 1
ATOM 636 N N . ALA A 1 88 ? 9.842 16.718 13.819 1.00 84.12 88 ALA A N 1
ATOM 637 C CA . ALA A 1 88 ? 10.094 17.711 14.868 1.00 84.12 88 ALA A CA 1
ATOM 638 C C . ALA A 1 88 ? 9.602 19.126 14.503 1.00 84.12 88 ALA A C 1
ATOM 640 O O . ALA A 1 88 ? 9.344 19.936 15.394 1.00 84.12 88 ALA A O 1
ATOM 641 N N . LYS A 1 89 ? 9.452 19.429 13.208 1.00 86.12 89 LYS A N 1
ATOM 642 C CA . LYS A 1 89 ? 8.856 20.679 12.710 1.00 86.12 89 LYS A CA 1
ATOM 643 C C . LYS A 1 89 ? 7.332 20.602 12.561 1.00 86.12 89 LYS A C 1
ATOM 645 O O . LYS A 1 89 ? 6.712 21.605 12.222 1.00 86.12 89 LYS A O 1
ATOM 650 N N . GLY A 1 90 ? 6.725 19.441 12.820 1.00 85.75 90 GLY A N 1
ATOM 651 C CA . GLY A 1 90 ? 5.300 19.194 12.597 1.00 85.75 90 GLY A CA 1
ATOM 652 C C . GLY A 1 90 ? 4.930 19.040 11.119 1.00 85.75 90 GLY A C 1
ATOM 653 O O . GLY A 1 90 ? 3.768 19.217 10.758 1.00 85.75 90 GLY A O 1
ATOM 654 N N . GLU A 1 91 ? 5.905 18.743 10.261 1.00 83.25 91 GLU A N 1
ATOM 655 C CA . GLU A 1 91 ? 5.712 18.581 8.822 1.00 83.25 91 GLU A CA 1
ATOM 656 C C . GLU A 1 91 ? 5.549 17.097 8.462 1.00 83.25 91 GLU A C 1
ATOM 658 O O . GLU A 1 91 ? 6.098 16.211 9.120 1.00 83.25 91 GLU A O 1
ATOM 663 N N . ALA A 1 92 ? 4.795 16.810 7.396 1.00 79.19 92 ALA A N 1
ATOM 664 C CA . ALA A 1 92 ? 4.689 15.453 6.872 1.00 79.19 92 ALA A CA 1
ATOM 665 C C . ALA A 1 92 ? 5.990 15.070 6.155 1.00 79.19 92 ALA A C 1
ATOM 667 O O . ALA A 1 92 ? 6.445 15.784 5.259 1.00 79.19 92 ALA A O 1
AT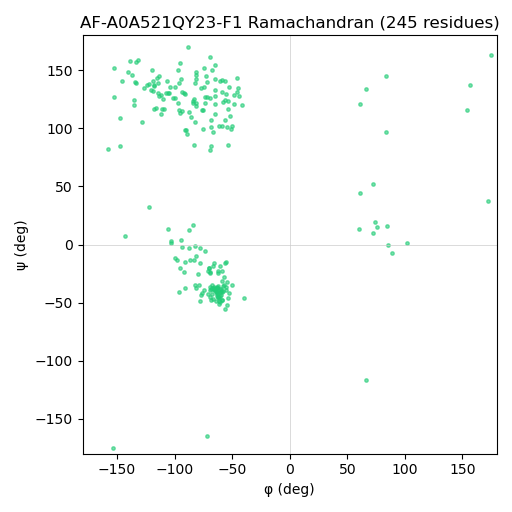OM 668 N N . PHE A 1 93 ? 6.573 13.933 6.531 1.00 85.12 93 PHE A N 1
ATOM 669 C CA . PHE A 1 93 ? 7.734 13.381 5.845 1.00 85.12 93 PHE A CA 1
ATOM 670 C C . PHE A 1 93 ? 7.297 12.584 4.614 1.00 85.12 93 PHE A C 1
ATOM 672 O O . PHE A 1 93 ? 6.479 11.672 4.714 1.00 85.12 93 PHE A O 1
ATOM 679 N N . GLY A 1 94 ? 7.846 12.923 3.450 1.00 83.38 94 GLY A N 1
ATOM 680 C CA . GLY A 1 94 ? 7.588 12.214 2.198 1.00 83.38 94 GLY A CA 1
ATOM 681 C C . GLY A 1 94 ? 8.751 12.348 1.222 1.00 83.38 94 GLY A C 1
ATOM 682 O O . GLY A 1 94 ? 9.774 12.948 1.545 1.00 83.38 94 GLY A O 1
ATOM 683 N N . GLU A 1 95 ? 8.589 11.826 0.007 1.00 78.38 95 GLU A N 1
ATOM 684 C CA . GLU A 1 95 ? 9.657 11.816 -1.005 1.00 78.38 95 GLU A CA 1
ATOM 685 C C . GLU A 1 95 ? 10.177 13.230 -1.332 1.00 78.38 95 GLU A C 1
ATOM 687 O O . GLU A 1 95 ? 11.378 13.444 -1.464 1.00 78.38 95 GLU A O 1
ATOM 692 N N . ASN A 1 96 ? 9.289 14.231 -1.337 1.00 80.75 96 ASN A N 1
ATOM 693 C CA . ASN A 1 96 ? 9.648 15.638 -1.559 1.00 80.75 96 ASN A CA 1
ATOM 694 C C . ASN A 1 96 ? 10.503 16.248 -0.431 1.00 80.75 96 ASN A C 1
ATOM 696 O O . ASN A 1 96 ? 11.139 17.282 -0.632 1.00 80.75 96 ASN A O 1
ATOM 700 N N . SER A 1 97 ? 10.517 15.632 0.755 1.00 82.56 97 SER A N 1
ATOM 701 C CA . SER A 1 97 ? 11.351 16.042 1.891 1.00 82.56 97 SER A CA 1
ATOM 702 C C . SER A 1 97 ? 12.784 15.511 1.780 1.00 82.56 97 SER A C 1
ATOM 704 O O . SER A 1 97 ? 13.649 15.917 2.559 1.00 82.56 97 SER A O 1
ATOM 706 N N . VAL A 1 98 ? 13.050 14.605 0.833 1.00 87.69 98 VAL A N 1
ATOM 707 C CA . VAL A 1 98 ? 14.330 13.910 0.692 1.00 87.69 98 VAL A CA 1
ATOM 708 C C . VAL A 1 98 ? 15.119 14.476 -0.493 1.00 87.69 98 VAL A C 1
ATOM 710 O O . VAL A 1 98 ? 14.595 14.590 -1.602 1.00 87.69 98 VAL A O 1
ATOM 713 N N . PRO A 1 99 ? 16.407 14.828 -0.315 1.00 89.00 99 PRO A N 1
ATOM 714 C CA . PRO A 1 99 ? 17.228 15.284 -1.427 1.00 89.00 99 PRO A CA 1
ATOM 715 C C . PRO A 1 99 ? 17.428 14.151 -2.445 1.00 89.00 99 PRO A C 1
ATOM 717 O O . PRO A 1 99 ? 17.665 13.007 -2.069 1.00 89.00 99 PRO A O 1
ATOM 720 N N . LYS A 1 100 ? 17.426 14.483 -3.745 1.00 89.94 100 LYS A N 1
ATOM 721 C CA . LYS A 1 100 ? 17.625 13.537 -4.867 1.00 89.94 100 LYS A CA 1
ATOM 722 C C . LYS A 1 100 ? 18.693 12.444 -4.646 1.00 89.94 100 LYS A C 1
ATOM 724 O O . LYS A 1 100 ? 18.384 11.290 -4.934 1.00 89.94 100 LYS A O 1
ATOM 729 N N . PRO A 1 101 ? 19.912 12.727 -4.136 1.00 90.81 101 PRO A N 1
ATOM 730 C CA . PRO A 1 101 ? 20.913 11.680 -3.884 1.00 90.81 101 PRO A CA 1
ATOM 731 C C . PRO A 1 101 ? 20.484 10.601 -2.872 1.00 90.81 101 PRO A C 1
ATOM 733 O O . PRO A 1 101 ? 21.071 9.524 -2.860 1.00 90.81 101 PRO A O 1
ATOM 736 N N . LEU A 1 102 ? 19.470 10.862 -2.043 1.00 91.19 102 LEU A N 1
ATOM 737 C CA . LEU A 1 102 ? 18.946 9.939 -1.035 1.00 91.19 102 LEU A CA 1
ATOM 738 C C . LEU A 1 102 ? 17.626 9.262 -1.445 1.00 91.19 102 LEU A C 1
ATOM 740 O O . LEU A 1 102 ? 17.116 8.449 -0.681 1.00 91.19 102 LEU A O 1
ATOM 744 N N . ALA A 1 103 ? 17.082 9.518 -2.641 1.00 88.94 103 ALA A N 1
ATOM 745 C CA . ALA A 1 103 ? 15.800 8.941 -3.075 1.00 88.94 103 ALA A CA 1
ATOM 746 C C . ALA A 1 103 ? 15.805 7.396 -3.078 1.00 88.94 103 ALA A C 1
ATOM 748 O O . ALA A 1 103 ? 14.870 6.751 -2.598 1.00 88.94 103 ALA A O 1
ATOM 749 N N . LYS A 1 104 ? 16.914 6.787 -3.524 1.00 92.06 104 LYS A N 1
ATOM 750 C CA . LYS A 1 104 ? 17.115 5.330 -3.446 1.00 92.06 104 LYS A CA 1
ATOM 751 C C . LYS A 1 104 ? 17.085 4.841 -1.993 1.00 92.06 104 LYS A C 1
ATOM 753 O O . LYS A 1 104 ? 16.452 3.836 -1.694 1.00 92.06 104 LYS A O 1
ATOM 758 N N . ALA A 1 105 ? 17.755 5.557 -1.092 1.00 90.69 105 ALA A N 1
ATOM 759 C CA . ALA A 1 105 ? 17.810 5.206 0.322 1.00 90.69 105 ALA A CA 1
ATOM 760 C C . ALA A 1 105 ? 16.445 5.353 1.009 1.00 90.69 105 ALA A C 1
ATOM 762 O O . ALA A 1 105 ? 16.099 4.532 1.853 1.00 90.69 105 ALA A O 1
ATOM 763 N N . PHE A 1 106 ? 15.647 6.345 0.610 1.00 90.81 106 PHE A N 1
ATOM 764 C CA . PHE A 1 106 ? 14.265 6.490 1.060 1.00 90.81 106 PHE A CA 1
ATOM 765 C C . PHE A 1 106 ? 13.431 5.274 0.664 1.00 90.81 106 PHE A C 1
ATOM 767 O O . PHE A 1 106 ? 12.830 4.645 1.527 1.00 90.81 106 PHE A O 1
ATOM 774 N N . THR A 1 107 ? 13.490 4.863 -0.601 1.00 89.12 107 THR A N 1
ATOM 775 C CA . THR A 1 107 ? 12.758 3.675 -1.069 1.00 89.12 107 THR A CA 1
ATOM 776 C C . THR A 1 107 ? 13.174 2.417 -0.298 1.00 89.12 107 THR A C 1
ATOM 778 O O . THR A 1 107 ? 12.323 1.709 0.229 1.00 89.12 107 THR A O 1
ATOM 781 N N . LEU A 1 108 ? 14.485 2.183 -0.148 1.00 90.50 108 LEU A N 1
ATOM 782 C CA . LEU A 1 108 ? 15.024 1.046 0.612 1.00 90.50 108 LEU A CA 1
ATOM 783 C C . LEU A 1 108 ? 14.582 1.050 2.081 1.00 90.50 108 LEU A C 1
ATOM 785 O O . LEU A 1 108 ? 14.326 -0.004 2.657 1.00 90.50 108 LEU A O 1
ATOM 789 N N . TYR A 1 109 ? 14.506 2.230 2.698 1.00 88.25 109 TYR A N 1
ATOM 790 C CA . TYR A 1 109 ? 14.041 2.371 4.071 1.00 88.25 109 TYR A CA 1
ATOM 791 C C . TYR A 1 109 ? 12.573 1.963 4.222 1.00 88.25 109 TYR A C 1
ATOM 793 O O . TYR A 1 109 ? 12.254 1.195 5.127 1.00 88.25 109 TYR A O 1
ATOM 801 N N . PHE A 1 110 ? 11.683 2.461 3.360 1.00 87.69 110 PHE A N 1
ATOM 802 C CA . PHE A 1 110 ? 10.252 2.150 3.438 1.00 87.69 110 PHE A CA 1
ATOM 803 C C . PHE A 1 110 ? 9.951 0.692 3.078 1.00 87.69 110 PHE A C 1
ATOM 805 O O . PHE A 1 110 ? 9.170 0.051 3.782 1.00 87.69 110 PHE A O 1
ATOM 812 N N . ASP A 1 111 ? 10.637 0.139 2.077 1.00 89.38 111 ASP A N 1
ATOM 813 C CA . ASP A 1 111 ? 10.554 -1.283 1.718 1.00 89.38 111 ASP A CA 1
ATOM 814 C C . ASP A 1 111 ? 10.943 -2.196 2.899 1.00 89.38 111 ASP A C 1
ATOM 816 O O . ASP A 1 111 ? 10.259 -3.174 3.207 1.00 89.38 111 ASP A O 1
ATOM 820 N N . ALA A 1 112 ? 11.977 -1.818 3.661 1.00 87.81 112 ALA A N 1
ATOM 821 C CA . ALA A 1 112 ? 12.425 -2.575 4.829 1.00 87.81 112 ALA A CA 1
ATOM 822 C C . ALA A 1 112 ? 11.460 -2.514 6.036 1.00 87.81 112 ALA A C 1
ATOM 824 O O . ALA A 1 112 ? 11.500 -3.402 6.893 1.00 87.81 112 ALA A O 1
ATOM 825 N N . GLN A 1 113 ? 10.592 -1.500 6.144 1.00 84.88 113 GLN A N 1
ATOM 826 C CA . GLN A 1 113 ? 9.709 -1.329 7.310 1.00 84.88 113 GLN A CA 1
ATOM 827 C C . GLN A 1 113 ? 8.588 -2.371 7.373 1.00 84.88 113 GLN A C 1
ATOM 829 O O . GLN A 1 113 ? 8.315 -2.899 8.456 1.00 84.88 113 GLN A O 1
ATOM 834 N N . GLY A 1 114 ? 7.954 -2.680 6.237 1.00 84.31 114 GLY A N 1
ATOM 835 C CA . GLY A 1 114 ? 6.806 -3.593 6.161 1.00 84.31 114 GLY A CA 1
ATOM 836 C C . GLY A 1 114 ? 7.103 -4.983 6.741 1.00 84.31 114 GLY A C 1
ATOM 837 O O . GLY A 1 114 ? 6.445 -5.394 7.701 1.00 84.31 114 GLY A O 1
ATOM 838 N N . PRO A 1 115 ? 8.148 -5.684 6.261 1.00 85.94 115 PRO A N 1
ATOM 839 C CA . PRO A 1 115 ? 8.542 -6.999 6.771 1.00 85.94 115 PRO A CA 1
ATOM 840 C C . PRO A 1 115 ? 8.970 -7.001 8.245 1.00 85.94 115 PRO A C 1
ATOM 842 O O . PRO A 1 115 ? 8.895 -8.033 8.911 1.00 85.94 115 PRO A O 1
ATOM 845 N N . CYS A 1 116 ? 9.432 -5.861 8.765 1.00 86.50 116 CYS A N 1
ATOM 846 C CA . CYS A 1 116 ? 9.898 -5.737 10.143 1.00 86.50 116 CYS A CA 1
ATOM 847 C C . CYS A 1 116 ? 8.788 -5.309 11.118 1.00 86.50 116 CYS A C 1
ATOM 849 O O . CYS A 1 116 ? 8.947 -5.478 12.328 1.00 86.50 116 CYS A O 1
ATOM 851 N N . LEU A 1 117 ? 7.642 -4.814 10.640 1.00 84.56 117 LEU A N 1
ATOM 852 C CA . LEU A 1 117 ? 6.532 -4.354 11.483 1.00 84.56 117 LEU A CA 1
ATOM 853 C C . LEU A 1 117 ? 6.056 -5.391 12.528 1.00 84.56 117 LEU A C 1
ATOM 855 O O . LEU A 1 117 ? 5.876 -5.006 13.689 1.00 84.56 117 LEU A O 1
ATOM 859 N N . PRO A 1 118 ? 5.933 -6.699 12.212 1.00 82.12 118 PRO A N 1
ATOM 860 C CA . PRO A 1 118 ? 5.572 -7.707 13.213 1.00 82.12 118 PRO A CA 1
ATOM 861 C C . PRO A 1 118 ? 6.561 -7.777 14.389 1.00 82.12 118 PRO A C 1
ATOM 863 O O . PRO A 1 118 ? 6.158 -8.022 15.527 1.00 82.12 118 PRO A O 1
ATOM 866 N N . VAL A 1 119 ? 7.846 -7.487 14.150 1.00 81.06 119 VAL A N 1
ATOM 867 C CA . VAL A 1 119 ? 8.895 -7.479 15.180 1.00 81.06 119 VAL A CA 1
ATOM 868 C C . VAL A 1 119 ? 8.686 -6.337 16.185 1.00 81.06 119 VAL A C 1
ATOM 870 O O . VAL A 1 119 ? 8.868 -6.551 17.386 1.00 81.06 119 VAL A O 1
ATOM 873 N N . MET A 1 120 ? 8.234 -5.154 15.742 1.00 76.62 120 MET A N 1
ATOM 874 C CA . MET A 1 120 ? 7.857 -4.049 16.651 1.00 76.62 120 MET A CA 1
ATOM 875 C C . MET A 1 120 ? 6.698 -4.426 17.555 1.00 76.62 120 MET A C 1
ATOM 877 O O . MET A 1 120 ? 6.707 -4.139 18.755 1.00 76.62 120 MET A O 1
ATOM 881 N N . MET A 1 121 ? 5.711 -5.102 16.974 1.00 75.88 121 MET A N 1
ATOM 882 C CA . MET A 1 121 ? 4.517 -5.551 17.681 1.00 75.88 121 MET A CA 1
ATOM 883 C C . MET A 1 121 ? 4.794 -6.736 18.621 1.00 75.88 121 MET A C 1
ATOM 885 O O . MET A 1 121 ? 3.924 -7.112 19.400 1.00 75.88 121 MET A O 1
ATOM 889 N N . GLY A 1 122 ? 6.011 -7.293 18.607 1.00 64.38 122 GLY A N 1
ATOM 890 C CA . GLY A 1 122 ? 6.414 -8.393 19.483 1.00 64.38 122 GLY A CA 1
ATOM 891 C C . GLY A 1 122 ? 6.038 -9.780 18.966 1.00 64.38 122 GLY A C 1
ATOM 892 O O . GLY A 1 122 ? 6.092 -10.734 19.740 1.00 64.38 122 GLY A O 1
ATOM 893 N N . ALA A 1 123 ? 5.688 -9.913 17.683 1.00 51.97 123 ALA A N 1
ATOM 894 C CA . ALA A 1 123 ? 5.520 -11.213 17.045 1.00 51.97 123 ALA A CA 1
ATOM 895 C C . ALA A 1 123 ? 6.898 -11.863 16.835 1.00 51.97 123 ALA A C 1
ATOM 897 O O . ALA A 1 123 ? 7.818 -11.252 16.285 1.00 51.97 123 ALA A O 1
ATOM 898 N N . ALA A 1 124 ? 7.072 -13.097 17.311 1.00 42.91 124 ALA A N 1
ATOM 899 C CA . ALA A 1 124 ? 8.324 -13.827 17.150 1.00 42.91 124 ALA A CA 1
ATOM 900 C C . ALA A 1 124 ? 8.520 -14.267 15.681 1.00 42.91 124 ALA A C 1
ATOM 902 O O . ALA A 1 124 ? 7.560 -14.727 15.055 1.00 42.91 124 ALA A O 1
ATOM 903 N N . PRO A 1 125 ? 9.746 -14.190 15.122 1.00 41.91 125 PRO A N 1
ATOM 904 C CA . PRO A 1 125 ? 10.016 -14.717 13.789 1.00 41.91 125 PRO A CA 1
ATOM 905 C C . PRO A 1 125 ? 9.826 -16.240 13.807 1.00 41.91 125 PRO A C 1
ATOM 907 O O . PRO A 1 125 ? 10.470 -16.940 14.585 1.00 41.91 125 PRO A O 1
ATOM 910 N N . GLY A 1 126 ? 8.912 -16.748 12.979 1.00 49.69 126 GLY A N 1
ATOM 911 C CA . GLY A 1 126 ? 8.612 -18.182 12.883 1.00 49.69 126 GLY A CA 1
ATOM 912 C C . GLY A 1 126 ? 7.337 -18.642 13.593 1.00 49.69 126 GLY A C 1
ATOM 913 O O . GLY A 1 126 ? 7.002 -19.821 13.518 1.00 49.69 126 GLY A O 1
ATOM 914 N N 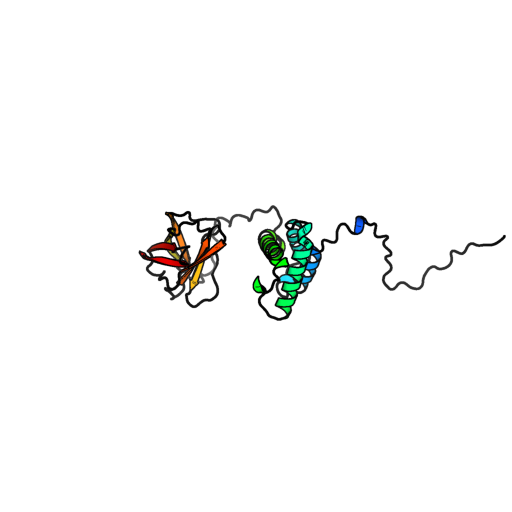. GLN A 1 127 ? 6.577 -17.739 14.214 1.00 41.62 127 GLN A N 1
ATOM 915 C CA . GLN A 1 127 ? 5.166 -18.008 14.475 1.00 41.62 127 GLN A CA 1
ATOM 916 C C . GLN A 1 127 ? 4.379 -17.505 13.270 1.00 41.62 127 GLN A C 1
ATOM 918 O O . GLN A 1 127 ? 4.114 -16.311 13.145 1.00 41.62 127 GLN A O 1
ATOM 923 N N . ALA A 1 128 ? 4.032 -18.425 12.363 1.00 38.16 128 ALA A N 1
ATOM 924 C CA . ALA A 1 128 ? 2.897 -18.204 11.479 1.00 38.16 128 ALA A CA 1
ATOM 925 C C . ALA A 1 128 ? 1.753 -17.680 12.352 1.00 38.16 128 ALA A C 1
ATOM 927 O O . ALA A 1 128 ? 1.506 -18.234 13.430 1.00 38.16 128 ALA A O 1
ATOM 928 N N . ALA A 1 129 ? 1.116 -16.591 11.918 1.00 44.44 129 ALA A N 1
ATOM 929 C CA . ALA A 1 129 ? -0.097 -16.115 12.556 1.00 44.44 129 ALA A CA 1
ATOM 930 C C . ALA A 1 129 ? -0.989 -17.340 12.813 1.00 44.44 129 ALA A C 1
ATOM 932 O O . ALA A 1 129 ? -1.180 -18.130 11.880 1.00 44.44 129 ALA A O 1
ATOM 933 N N . PRO A 1 130 ? -1.484 -17.578 14.043 1.00 38.81 130 PRO A N 1
ATOM 934 C CA . PRO A 1 130 ? -2.525 -18.573 14.193 1.00 38.81 130 PRO A CA 1
ATOM 935 C C . PRO A 1 130 ? -3.621 -18.161 13.214 1.00 38.81 130 PRO A C 1
ATOM 937 O O . PRO A 1 130 ? -4.075 -17.013 13.243 1.00 38.81 130 PRO A O 1
ATOM 940 N N . ALA A 1 131 ? -3.984 -19.069 12.303 1.00 43.03 131 ALA A N 1
ATOM 941 C CA . ALA A 1 131 ? -5.190 -18.903 11.511 1.00 43.03 131 ALA A CA 1
ATOM 942 C C . ALA A 1 131 ? -6.296 -18.455 12.480 1.00 43.03 131 ALA A C 1
ATOM 944 O O . ALA A 1 131 ? -6.355 -18.999 13.594 1.00 43.03 131 ALA A O 1
ATOM 945 N N . PRO A 1 132 ? -7.111 -17.442 12.130 1.00 47.75 132 PRO A N 1
ATOM 946 C CA . PRO A 1 132 ? -8.183 -17.000 13.011 1.00 47.75 132 PRO A CA 1
ATOM 947 C C . PRO A 1 132 ? -8.954 -18.247 13.461 1.00 47.75 132 PRO A C 1
ATOM 949 O O . PRO A 1 132 ? -9.265 -19.086 12.609 1.00 47.75 132 PRO A O 1
ATOM 952 N N . PRO A 1 133 ? -9.181 -18.451 14.773 1.00 41.44 133 PRO A N 1
ATOM 953 C CA . PRO A 1 133 ? -9.793 -19.682 15.239 1.00 41.44 133 PRO A CA 1
ATOM 954 C C . PRO A 1 133 ? -11.134 -19.843 14.528 1.00 41.44 133 PRO A C 1
ATOM 956 O O . PRO A 1 133 ? -11.975 -18.942 14.565 1.00 41.44 133 PRO A O 1
ATOM 959 N N . ALA A 1 134 ? -11.313 -20.985 13.856 1.00 49.56 134 ALA A N 1
ATOM 960 C CA . ALA A 1 134 ? -12.622 -21.422 13.405 1.00 49.56 134 ALA A CA 1
ATOM 961 C C . ALA A 1 134 ? -13.577 -21.297 14.599 1.00 49.56 134 ALA A C 1
ATOM 963 O O . ALA A 1 134 ? -13.310 -21.832 15.676 1.00 49.56 134 ALA A O 1
ATOM 964 N N . ALA A 1 135 ? -14.622 -20.493 14.422 1.00 44.81 135 ALA A N 1
ATOM 965 C CA . ALA A 1 135 ? -15.511 -20.069 15.487 1.00 44.81 135 ALA A CA 1
ATOM 966 C C . ALA A 1 135 ? -16.074 -21.269 16.270 1.00 44.81 135 ALA A C 1
ATOM 968 O O . ALA A 1 135 ? -16.831 -22.073 15.730 1.00 44.81 135 ALA A O 1
ATOM 969 N N . ALA A 1 136 ? -15.743 -21.346 17.560 1.00 42.38 136 ALA A N 1
ATOM 970 C CA . ALA A 1 136 ? -16.548 -22.040 18.558 1.00 42.38 136 ALA A CA 1
ATOM 971 C C . ALA A 1 136 ? -17.449 -20.998 19.257 1.00 42.38 136 ALA A C 1
ATOM 973 O O . ALA A 1 136 ? -16.989 -19.880 19.514 1.00 42.38 136 ALA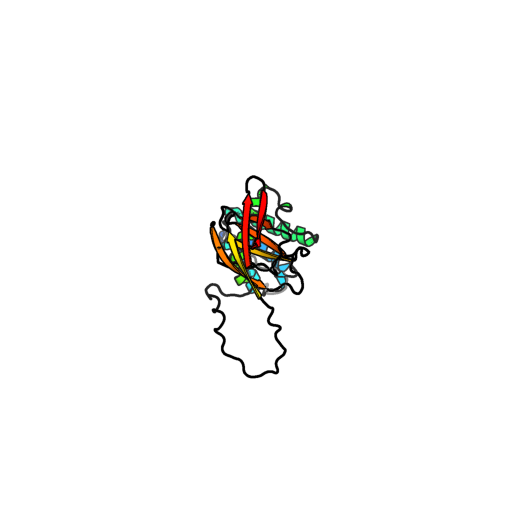 A O 1
ATOM 974 N N . PRO A 1 137 ? -18.729 -21.306 19.538 1.00 44.09 137 PRO A N 1
ATOM 975 C CA . PRO A 1 137 ? -19.702 -20.311 19.987 1.00 44.09 137 PRO A CA 1
ATOM 976 C C . PRO A 1 137 ? -19.500 -19.951 21.472 1.00 44.09 137 PRO A C 1
ATOM 978 O O . PRO A 1 137 ? -19.364 -20.861 22.292 1.00 44.09 137 PRO A O 1
ATOM 981 N N . PRO A 1 138 ? -19.522 -18.663 21.870 1.00 43.47 138 PRO A N 1
ATOM 982 C CA . PRO A 1 138 ? -19.539 -18.302 23.281 1.00 43.47 138 PRO A CA 1
ATOM 983 C C . PRO A 1 138 ? -20.965 -18.361 23.852 1.00 43.47 138 PRO A C 1
ATOM 985 O O . PRO A 1 138 ? -21.938 -17.947 23.220 1.00 43.47 138 PRO A O 1
ATOM 988 N N . ALA A 1 139 ? -21.067 -18.887 25.073 1.00 49.44 139 ALA A N 1
ATOM 989 C CA . ALA A 1 139 ? -22.276 -18.912 25.885 1.00 49.44 139 ALA A CA 1
ATOM 990 C C . ALA A 1 139 ? -22.742 -17.495 26.286 1.00 49.44 139 ALA A C 1
ATOM 992 O O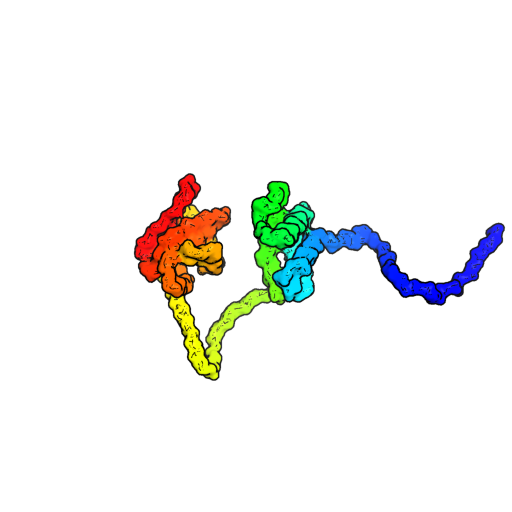 . ALA A 1 139 ? -21.958 -16.552 26.351 1.00 49.44 139 ALA A O 1
ATOM 993 N N . ALA A 1 140 ? -24.047 -17.396 26.547 1.00 49.62 140 ALA A N 1
ATOM 994 C CA . ALA A 1 140 ? -24.871 -16.201 26.706 1.00 49.62 140 ALA A CA 1
ATOM 995 C C . ALA A 1 140 ? -24.269 -15.018 27.500 1.00 49.62 140 ALA A C 1
ATOM 997 O O . ALA A 1 140 ? -24.065 -15.089 28.710 1.00 49.62 140 ALA A O 1
ATOM 998 N N . ALA A 1 141 ? -24.167 -13.878 26.814 1.00 45.25 141 ALA A N 1
ATOM 999 C CA . ALA A 1 141 ? -24.295 -12.527 27.362 1.00 45.25 141 ALA A CA 1
ATOM 1000 C C . ALA A 1 141 ? -25.488 -11.844 26.649 1.00 45.25 141 ALA A C 1
ATOM 1002 O O . ALA A 1 141 ? -25.778 -12.212 25.505 1.00 45.25 141 ALA A O 1
ATOM 1003 N N . PRO A 1 142 ? -26.223 -10.906 27.283 1.00 48.00 142 PRO A N 1
ATOM 1004 C CA . PRO A 1 142 ? -27.379 -10.266 26.653 1.00 48.00 142 PRO A CA 1
ATOM 1005 C C . PRO A 1 142 ? -26.962 -9.555 25.352 1.00 48.00 142 PRO A C 1
ATOM 1007 O O . PRO A 1 142 ? -25.872 -8.981 25.296 1.00 48.00 142 PRO A O 1
ATOM 1010 N N . PRO A 1 143 ? -27.788 -9.603 24.290 1.00 42.38 143 PRO A N 1
ATOM 1011 C CA . PRO A 1 143 ? -27.375 -9.181 22.965 1.00 42.38 143 PRO A CA 1
ATOM 1012 C C . PRO A 1 143 ? -27.331 -7.655 22.909 1.00 42.38 143 PRO A C 1
ATOM 1014 O O . PRO A 1 143 ? -28.344 -6.993 22.693 1.00 42.38 143 PRO A O 1
ATOM 1017 N N . THR A 1 144 ? -26.145 -7.070 23.042 1.00 42.62 144 THR A N 1
ATOM 1018 C CA . THR A 1 144 ? -25.896 -5.782 22.400 1.00 42.62 144 THR A CA 1
ATOM 1019 C C . THR A 1 144 ? -25.887 -6.085 20.912 1.00 42.62 144 THR A C 1
ATOM 1021 O O . THR A 1 144 ? -24.984 -6.763 20.427 1.00 42.62 144 THR A O 1
ATOM 1024 N N . ALA A 1 145 ? -26.940 -5.677 20.205 1.00 41.59 145 ALA A N 1
ATOM 1025 C CA . ALA A 1 145 ? -27.068 -5.865 18.771 1.00 41.59 145 ALA A CA 1
ATOM 1026 C C . ALA A 1 145 ? -25.793 -5.367 18.074 1.00 41.59 145 ALA A C 1
ATOM 1028 O O . ALA A 1 145 ? -25.589 -4.164 17.894 1.00 41.59 145 ALA A O 1
ATOM 1029 N N . ALA A 1 146 ? -24.929 -6.303 17.678 1.00 38.72 146 ALA A N 1
ATOM 1030 C CA . ALA A 1 146 ? -23.969 -6.062 16.627 1.00 38.72 146 ALA A CA 1
ATOM 1031 C C . ALA A 1 146 ? -24.818 -5.634 15.435 1.00 38.72 146 ALA A C 1
ATOM 1033 O O . ALA A 1 146 ? -25.571 -6.428 14.871 1.00 38.72 146 ALA A O 1
ATOM 1034 N N . THR A 1 147 ? -24.770 -4.346 15.103 1.00 36.16 147 THR A N 1
ATOM 1035 C CA . THR A 1 147 ? -25.237 -3.906 13.799 1.00 36.16 147 THR A CA 1
ATOM 1036 C C . THR A 1 147 ? -24.379 -4.685 12.821 1.00 36.16 147 THR A C 1
ATOM 1038 O O . THR A 1 147 ? -23.200 -4.372 12.668 1.00 36.16 147 THR A O 1
ATOM 1041 N N . ALA A 1 148 ? -24.946 -5.741 12.236 1.00 40.22 148 ALA A N 1
ATOM 1042 C CA . ALA A 1 148 ? -24.431 -6.352 11.032 1.00 40.22 148 ALA A CA 1
ATOM 1043 C C . ALA A 1 148 ? -24.246 -5.190 10.059 1.00 40.22 148 ALA A C 1
ATOM 1045 O O . ALA A 1 148 ? -25.218 -4.637 9.541 1.00 40.22 148 ALA A O 1
ATOM 1046 N N . GLY A 1 149 ? -23.007 -4.715 9.941 1.00 43.94 149 GLY A N 1
ATOM 1047 C CA . GLY A 1 149 ? -22.647 -3.715 8.961 1.00 43.94 149 GLY A CA 1
ATOM 1048 C C . GLY A 1 149 ? -22.941 -4.373 7.635 1.00 43.94 149 GLY A C 1
ATOM 1049 O O . GLY A 1 149 ? -22.220 -5.279 7.237 1.00 43.94 149 GLY A O 1
ATOM 1050 N N . SER A 1 150 ? -24.068 -4.010 7.032 1.00 56.66 150 SER A N 1
ATOM 1051 C CA . SER A 1 150 ? -24.512 -4.567 5.769 1.00 56.66 150 SER A CA 1
ATOM 1052 C C . SER A 1 150 ? -23.354 -4.436 4.781 1.00 56.66 150 SER A C 1
ATOM 1054 O O . SER A 1 150 ? -22.957 -3.3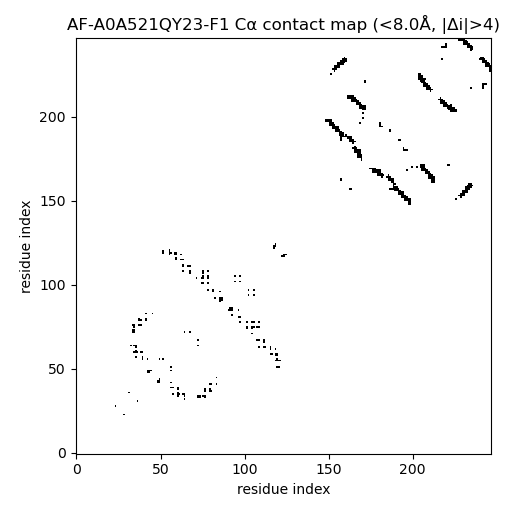28 4.448 1.00 56.66 150 SER A O 1
ATOM 1056 N N . SER A 1 151 ? -22.727 -5.531 4.380 1.00 64.25 151 SER A N 1
ATOM 1057 C CA . SER A 1 151 ? -21.702 -5.506 3.344 1.00 64.25 151 SER A CA 1
ATOM 1058 C C . SER A 1 151 ? -22.395 -5.501 1.984 1.00 64.25 151 SER A C 1
ATOM 1060 O O . SER A 1 151 ? -23.456 -6.101 1.817 1.00 64.25 151 SER A O 1
ATOM 1062 N N . THR A 1 152 ? -21.843 -4.764 1.027 1.00 70.94 152 THR A N 1
ATOM 1063 C CA . THR A 1 152 ? -22.290 -4.814 -0.371 1.00 70.94 152 THR A CA 1
ATOM 1064 C C . THR A 1 152 ? -21.227 -5.544 -1.161 1.00 70.94 152 THR A C 1
ATOM 1066 O O . THR A 1 152 ? -20.040 -5.250 -1.019 1.00 70.94 152 THR A O 1
ATOM 1069 N N . SER A 1 153 ? -21.650 -6.522 -1.954 1.00 80.31 153 SER A N 1
ATOM 1070 C CA . SER A 1 153 ? -20.756 -7.262 -2.832 1.00 80.31 153 SER A CA 1
ATOM 1071 C C . SER A 1 153 ? -21.078 -6.937 -4.282 1.00 80.31 153 SER A C 1
ATOM 1073 O O . SER A 1 153 ? -22.227 -7.101 -4.683 1.00 80.31 153 SER A O 1
ATOM 1075 N N . PHE A 1 154 ? -20.074 -6.557 -5.063 1.00 85.12 154 PHE A N 1
ATOM 1076 C CA . PHE A 1 154 ? -20.200 -6.288 -6.497 1.00 85.12 154 PHE A CA 1
ATOM 1077 C C . PHE A 1 154 ? -19.067 -6.973 -7.269 1.00 85.12 154 PHE A C 1
ATOM 1079 O O . PHE A 1 154 ? -18.023 -7.306 -6.704 1.00 85.12 154 PHE A O 1
ATOM 1086 N N . GLY A 1 155 ? -19.281 -7.232 -8.558 1.00 87.62 155 GLY A N 1
ATOM 1087 C CA . GLY A 1 155 ? -18.242 -7.760 -9.443 1.00 87.62 155 GLY A CA 1
ATOM 1088 C C . GLY A 1 155 ? -17.361 -6.639 -9.985 1.00 87.62 155 GLY A C 1
ATOM 1089 O O . GLY A 1 155 ? -17.871 -5.739 -10.647 1.00 87.62 155 GLY A O 1
ATOM 1090 N N . LEU A 1 156 ? -16.055 -6.693 -9.739 1.00 90.12 156 LEU A N 1
ATOM 1091 C CA . LEU A 1 156 ? -15.069 -5.815 -10.363 1.00 90.12 156 LEU A CA 1
ATOM 1092 C C . LEU A 1 156 ? -14.448 -6.532 -11.561 1.00 90.12 156 LEU A C 1
ATOM 1094 O O . LEU A 1 156 ? -13.771 -7.540 -11.387 1.00 90.12 156 LEU A O 1
ATOM 1098 N N . ALA A 1 157 ? -14.674 -6.006 -12.760 1.00 90.00 157 ALA A N 1
ATOM 1099 C CA . ALA A 1 157 ? -14.024 -6.444 -13.984 1.00 90.00 157 ALA A CA 1
ATOM 1100 C C . ALA A 1 157 ? -12.839 -5.525 -14.299 1.00 90.00 157 ALA A C 1
ATOM 1102 O O . ALA A 1 157 ? -13.009 -4.311 -14.475 1.00 90.00 157 ALA A O 1
ATOM 1103 N N . ASN A 1 158 ? -11.647 -6.104 -14.388 1.00 91.31 158 ASN A N 1
ATOM 1104 C CA . ASN A 1 158 ? -10.445 -5.373 -14.753 1.00 91.31 158 ASN A CA 1
ATOM 1105 C C . ASN A 1 158 ? -10.304 -5.318 -16.282 1.00 91.31 158 ASN A C 1
ATOM 1107 O O . ASN A 1 158 ? -10.018 -6.327 -16.913 1.00 91.31 158 ASN A O 1
ATOM 1111 N N . ALA A 1 159 ? -10.487 -4.146 -16.889 1.00 88.88 159 ALA A N 1
ATOM 1112 C CA . ALA A 1 159 ? -10.243 -3.901 -18.314 1.00 88.88 159 ALA A CA 1
ATOM 1113 C C . ALA A 1 159 ? -9.220 -2.767 -18.517 1.00 88.88 159 ALA A C 1
ATOM 1115 O O . ALA A 1 159 ? -9.300 -1.988 -19.468 1.00 88.88 159 ALA A O 1
ATOM 1116 N N . THR A 1 160 ? -8.273 -2.639 -17.586 1.00 86.06 160 THR A N 1
ATOM 1117 C CA . THR A 1 160 ? -7.273 -1.559 -17.566 1.00 86.06 160 THR A CA 1
ATOM 1118 C C . THR A 1 160 ? -6.022 -1.866 -18.392 1.00 86.06 160 THR A C 1
ATOM 1120 O O . THR A 1 160 ? -5.234 -0.964 -18.663 1.00 86.06 160 THR A O 1
ATOM 1123 N N . GLY A 1 161 ? -5.825 -3.123 -18.800 1.00 83.50 161 GLY A N 1
ATOM 1124 C CA . GLY A 1 161 ? -4.613 -3.582 -19.483 1.00 83.50 161 GLY A CA 1
ATOM 1125 C C . GLY A 1 161 ? -3.468 -3.992 -18.550 1.00 83.50 161 GLY A C 1
ATOM 1126 O O . GLY A 1 161 ? -2.429 -4.419 -19.050 1.00 83.50 161 GLY A O 1
ATOM 1127 N N . SER A 1 162 ? -3.641 -3.902 -17.227 1.00 85.31 162 SER A N 1
ATOM 1128 C CA . SER A 1 162 ? -2.620 -4.246 -16.222 1.00 85.31 162 SER A CA 1
ATOM 1129 C C . SER A 1 162 ? -3.224 -4.996 -15.042 1.00 85.31 162 SER A C 1
ATOM 1131 O O . SER A 1 162 ? -4.428 -4.905 -14.810 1.00 85.31 162 SER A O 1
ATOM 1133 N N . ALA A 1 163 ? -2.406 -5.747 -14.306 1.00 86.94 163 ALA A N 1
ATOM 1134 C CA . ALA A 1 163 ? -2.864 -6.476 -13.129 1.00 86.94 163 ALA A CA 1
ATOM 1135 C C . ALA A 1 163 ? -3.100 -5.509 -11.960 1.00 86.94 163 ALA A C 1
ATOM 1137 O O . ALA A 1 163 ? -2.300 -4.604 -11.717 1.00 86.94 163 ALA A O 1
ATOM 1138 N N . ILE A 1 164 ? -4.217 -5.687 -11.257 1.00 90.69 164 ILE A N 1
ATOM 1139 C CA . ILE A 1 164 ? -4.563 -4.885 -10.084 1.00 90.69 164 ILE A CA 1
ATOM 1140 C C . ILE A 1 164 ? -4.079 -5.618 -8.840 1.00 90.69 164 ILE A C 1
ATOM 1142 O O . ILE A 1 164 ? -4.606 -6.687 -8.525 1.00 90.69 164 ILE A O 1
ATOM 1146 N N . SER A 1 165 ? -3.125 -5.020 -8.133 1.00 88.62 165 SER A N 1
ATOM 1147 C CA . SER A 1 165 ? -2.536 -5.587 -6.918 1.00 88.62 165 SER A CA 1
ATOM 1148 C C . SER A 1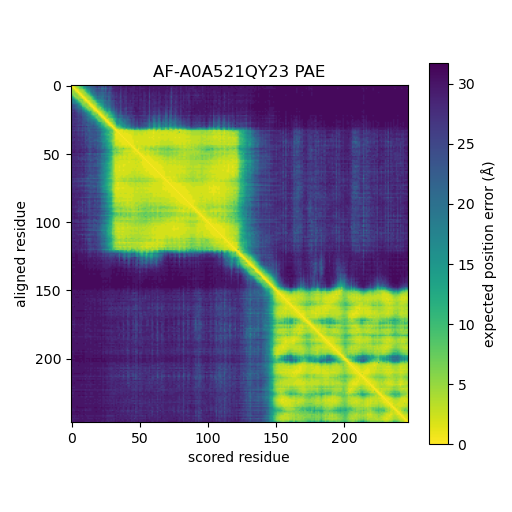 165 ? -3.270 -5.149 -5.658 1.00 88.62 165 SER A C 1
ATOM 1150 O O . SER A 1 165 ? -3.441 -5.953 -4.753 1.00 88.62 165 SER A O 1
ATOM 1152 N N . GLU A 1 166 ? -3.730 -3.896 -5.600 1.00 89.69 166 GLU A N 1
ATOM 1153 C CA . GLU A 1 166 ? -4.395 -3.360 -4.409 1.00 89.69 166 GLU A CA 1
ATOM 1154 C C . GLU A 1 166 ? -5.628 -2.543 -4.784 1.00 89.69 166 GLU A C 1
ATOM 1156 O O . GLU A 1 166 ? -5.662 -1.844 -5.806 1.00 89.69 166 GLU A O 1
ATOM 1161 N N . LEU A 1 167 ? -6.647 -2.610 -3.928 1.00 89.94 167 LEU A N 1
ATOM 1162 C CA . LEU A 1 167 ? -7.894 -1.889 -4.118 1.00 89.94 167 LEU A CA 1
ATOM 1163 C C . LEU A 1 167 ? -8.348 -1.233 -2.825 1.00 89.94 167 LEU A C 1
ATOM 1165 O O . LEU A 1 167 ? -8.644 -1.884 -1.824 1.00 89.94 167 LEU A O 1
ATOM 1169 N N . TYR A 1 168 ? -8.546 0.072 -2.912 1.00 88.75 168 TYR A N 1
ATOM 1170 C CA . TYR A 1 168 ? -8.998 0.911 -1.823 1.00 88.75 168 TYR A CA 1
ATOM 1171 C C . TYR A 1 168 ? -10.329 1.568 -2.172 1.00 88.75 168 TYR A C 1
ATOM 1173 O O . TYR A 1 168 ? -10.546 2.036 -3.288 1.00 88.75 168 TYR A O 1
ATOM 1181 N N . VAL A 1 169 ? -11.210 1.655 -1.178 1.00 86.94 169 VAL A N 1
ATOM 1182 C CA . VAL A 1 169 ? -12.480 2.384 -1.268 1.00 86.94 169 VAL A CA 1
ATOM 1183 C C . VAL A 1 169 ? -12.469 3.499 -0.236 1.00 86.94 169 VAL A C 1
ATOM 1185 O O . VAL A 1 169 ? -12.065 3.295 0.915 1.00 86.94 169 VAL A O 1
ATOM 1188 N N . SER A 1 170 ? -12.942 4.673 -0.633 1.00 84.25 170 SER A N 1
ATOM 1189 C CA . SER A 1 170 ? -13.135 5.810 0.260 1.00 84.25 170 SER A CA 1
ATOM 1190 C C . SER A 1 170 ? -14.430 6.542 -0.083 1.00 84.25 170 SER A C 1
ATOM 1192 O O . SER A 1 170 ? -14.812 6.597 -1.245 1.00 84.25 170 SER A O 1
ATOM 1194 N N . PRO A 1 171 ? -15.129 7.160 0.879 1.00 82.69 171 PRO A N 1
ATOM 1195 C CA . PRO A 1 171 ? -16.177 8.114 0.546 1.00 82.69 171 PRO A CA 1
ATOM 1196 C C . PRO A 1 171 ? -15.627 9.302 -0.245 1.00 82.69 171 PRO A C 1
ATOM 1198 O O . PRO A 1 171 ? -14.613 9.856 0.159 1.00 82.69 171 PRO A O 1
ATOM 1201 N N . THR A 1 172 ? -16.358 9.798 -1.249 1.00 76.06 172 THR A N 1
ATOM 1202 C CA . THR A 1 172 ? -15.908 10.900 -2.134 1.00 76.06 172 THR A CA 1
ATOM 1203 C C . THR A 1 172 ? -15.518 12.208 -1.425 1.00 76.06 172 THR A C 1
ATOM 1205 O O . THR A 1 172 ? -14.868 13.084 -1.978 1.00 76.06 172 THR A O 1
ATOM 1208 N N . LYS A 1 173 ? -15.905 12.381 -0.156 1.00 71.38 173 LYS A N 1
ATOM 1209 C CA . LYS A 1 173 ? -15.535 13.548 0.674 1.00 71.38 173 LYS A CA 1
ATOM 1210 C C . LYS A 1 173 ? -14.429 13.257 1.695 1.00 71.38 173 LYS A C 1
ATOM 1212 O O . LYS A 1 173 ? -14.117 14.115 2.519 1.00 71.38 173 LYS A O 1
ATOM 1217 N N . SER A 1 174 ? -13.889 12.044 1.698 1.00 75.94 174 SER A N 1
ATOM 1218 C CA . SER A 1 174 ? -12.865 11.584 2.629 1.00 75.94 174 SER A CA 1
ATOM 1219 C C . SER A 1 174 ? -11.499 11.614 1.958 1.00 75.94 174 SER A C 1
ATOM 1221 O O . SER A 1 174 ? -11.292 10.995 0.922 1.00 75.94 174 SER A O 1
ATOM 1223 N N . LYS A 1 175 ? -10.543 12.291 2.601 1.00 73.62 175 LYS A N 1
ATOM 1224 C CA . LYS A 1 175 ? -9.130 12.299 2.188 1.00 73.62 175 LYS A CA 1
ATOM 1225 C C . LYS A 1 175 ? -8.351 11.078 2.689 1.00 73.62 175 LYS A C 1
ATOM 1227 O O . LYS A 1 175 ? -7.157 10.966 2.436 1.00 73.62 175 LYS A O 1
ATOM 1232 N N . THR A 1 176 ? -9.006 10.200 3.442 1.00 75.88 176 THR A N 1
ATOM 1233 C CA . THR A 1 176 ? -8.402 9.006 4.030 1.00 75.88 176 THR A CA 1
ATOM 1234 C C . THR A 1 176 ? -8.952 7.776 3.333 1.00 75.88 176 THR A C 1
ATOM 1236 O O . THR A 1 176 ? -10.169 7.591 3.290 1.00 75.88 176 THR A O 1
ATOM 1239 N N . TRP A 1 177 ? -8.050 6.943 2.821 1.00 84.69 177 TRP A N 1
ATOM 1240 C CA . TRP A 1 177 ? -8.374 5.658 2.213 1.00 84.69 177 TRP A CA 1
ATOM 1241 C C . TRP A 1 177 ? -8.564 4.587 3.285 1.00 84.69 177 TRP A C 1
ATOM 1243 O O . TRP A 1 177 ? -7.935 4.632 4.344 1.00 84.69 177 TRP A O 1
ATOM 1253 N N . GLY A 1 178 ? -9.473 3.650 3.022 1.00 76.94 178 GLY A N 1
ATOM 1254 C CA . GLY A 1 178 ? -9.695 2.502 3.892 1.00 76.94 178 GLY A CA 1
ATOM 1255 C C . GLY A 1 178 ? -8.557 1.482 3.836 1.00 76.94 178 GLY A C 1
ATOM 1256 O O . GLY A 1 178 ? -7.468 1.742 3.335 1.00 76.94 178 GLY A O 1
ATOM 1257 N N . LYS A 1 179 ? -8.836 0.286 4.352 1.00 82.69 179 LYS A N 1
ATOM 1258 C CA . LYS A 1 179 ? -7.954 -0.873 4.198 1.00 82.69 179 LYS A CA 1
ATOM 1259 C C . LYS A 1 179 ? -8.052 -1.414 2.769 1.00 82.69 179 LYS A C 1
ATOM 1261 O O . LYS A 1 179 ? -9.118 -1.317 2.163 1.00 82.69 179 LYS A O 1
ATOM 1266 N N . ASP A 1 180 ? -6.974 -2.027 2.292 1.00 86.56 180 ASP A N 1
ATOM 1267 C CA . ASP A 1 180 ? -7.000 -2.807 1.060 1.00 86.56 180 ASP A CA 1
ATOM 1268 C C . ASP A 1 180 ? -8.019 -3.959 1.155 1.00 86.56 180 ASP A C 1
ATOM 1270 O O . ASP A 1 180 ? -8.091 -4.690 2.159 1.00 86.56 180 ASP A O 1
ATOM 1274 N N . ILE A 1 181 ? -8.841 -4.052 0.113 1.00 85.81 181 ILE A N 1
ATOM 1275 C CA . ILE A 1 181 ? -9.954 -4.994 -0.012 1.00 85.81 181 ILE A CA 1
ATOM 1276 C C . ILE A 1 181 ? -9.513 -6.285 -0.706 1.00 85.81 181 ILE A C 1
ATOM 1278 O O . ILE A 1 181 ? -10.138 -7.326 -0.489 1.00 85.81 181 ILE A O 1
ATOM 1282 N N . LEU A 1 182 ? -8.446 -6.239 -1.503 1.00 84.06 182 LEU A N 1
ATOM 1283 C CA . LEU A 1 182 ? -7.918 -7.405 -2.207 1.00 84.06 182 LEU A CA 1
ATOM 1284 C C . LEU A 1 182 ? -7.078 -8.310 -1.301 1.00 84.06 182 LEU A C 1
ATOM 1286 O O . LEU A 1 182 ? -7.162 -9.536 -1.409 1.00 84.06 182 LEU A O 1
ATOM 1290 N N . GLY A 1 183 ? -6.347 -7.728 -0.354 1.00 83.38 183 GLY A N 1
ATOM 1291 C CA . GLY A 1 183 ? -5.438 -8.454 0.519 1.00 83.38 183 GLY A CA 1
ATOM 1292 C C . GLY A 1 183 ? -4.275 -9.022 -0.285 1.00 83.38 183 GLY A C 1
ATOM 1293 O O . GLY A 1 183 ? -3.496 -8.283 -0.866 1.00 83.38 183 GLY A O 1
ATOM 1294 N N . ASP A 1 184 ? -4.171 -10.348 -0.326 1.00 80.50 184 ASP A N 1
ATOM 1295 C CA . ASP A 1 184 ? -3.098 -11.046 -1.047 1.00 80.50 184 ASP A CA 1
ATOM 1296 C C . ASP A 1 184 ? -3.504 -11.447 -2.479 1.00 80.50 184 ASP A C 1
ATOM 1298 O O . ASP A 1 184 ? -2.774 -12.167 -3.161 1.00 80.50 184 ASP A O 1
ATOM 1302 N N . HIS A 1 185 ? -4.706 -11.063 -2.922 1.00 83.94 185 HIS A N 1
ATOM 1303 C CA . HIS A 1 185 ? -5.232 -11.426 -4.234 1.00 83.94 185 HIS A CA 1
ATOM 1304 C C . HIS A 1 185 ? -4.948 -10.339 -5.275 1.00 83.94 185 HIS A C 1
ATOM 1306 O O . HIS A 1 185 ? -5.072 -9.154 -4.997 1.00 83.94 185 HIS A O 1
ATOM 1312 N N . THR A 1 186 ? -4.638 -10.744 -6.502 1.00 86.75 186 THR A N 1
ATOM 1313 C CA . THR A 1 186 ? -4.397 -9.842 -7.632 1.00 86.75 186 THR A CA 1
ATOM 1314 C C . THR A 1 186 ? -5.406 -10.158 -8.725 1.00 86.75 186 THR A C 1
ATOM 1316 O O . THR A 1 186 ? -5.588 -11.328 -9.051 1.00 86.75 186 THR A O 1
ATOM 1319 N N . ILE A 1 187 ? -6.051 -9.134 -9.289 1.00 88.12 187 ILE A N 1
ATOM 1320 C CA . ILE A 1 187 ? -7.015 -9.302 -10.386 1.00 88.12 187 ILE A CA 1
ATOM 1321 C C . ILE A 1 187 ? -6.284 -9.091 -11.708 1.00 88.12 187 ILE A C 1
ATOM 1323 O O . ILE A 1 187 ? -5.867 -7.967 -12.023 1.00 88.12 187 ILE A O 1
ATOM 1327 N N . GLU A 1 188 ? -6.156 -10.144 -12.508 1.00 89.00 188 GLU A N 1
ATOM 1328 C CA . GLU A 1 188 ? -5.511 -10.049 -13.815 1.00 89.00 188 GLU A CA 1
ATOM 1329 C C . GLU A 1 188 ? -6.351 -9.234 -14.810 1.00 89.00 188 GLU A C 1
ATOM 1331 O O . GLU A 1 188 ? -7.551 -9.003 -14.643 1.00 89.00 188 GLU A O 1
ATOM 1336 N N . ASN A 1 189 ? -5.719 -8.755 -15.881 1.00 89.31 189 ASN A N 1
ATOM 1337 C CA . ASN A 1 189 ? -6.451 -8.056 -16.931 1.00 89.31 189 ASN A CA 1
ATOM 1338 C C . ASN A 1 189 ? -7.443 -9.005 -17.631 1.00 89.31 189 ASN A C 1
ATOM 1340 O O . ASN A 1 189 ? -7.063 -10.055 -18.142 1.00 89.31 189 ASN A O 1
ATOM 1344 N N . GLY A 1 190 ? -8.704 -8.587 -17.721 1.00 85.81 190 GLY A N 1
ATOM 1345 C CA . GLY A 1 190 ? -9.823 -9.366 -18.250 1.00 85.81 190 GLY A CA 1
ATOM 1346 C C . GLY A 1 190 ? -10.536 -10.223 -17.201 1.00 85.81 190 GLY A C 1
ATOM 1347 O O . GLY A 1 190 ? -11.586 -10.793 -17.503 1.00 85.81 190 GLY A O 1
ATOM 1348 N N . GLU A 1 191 ? -10.010 -10.298 -15.978 1.00 87.00 191 GLU A N 1
ATOM 1349 C CA . GLU A 1 191 ? -10.609 -11.064 -14.892 1.00 87.00 191 GLU A CA 1
ATOM 1350 C C . GLU A 1 191 ? -11.744 -10.287 -14.209 1.00 87.00 191 GLU A C 1
ATOM 1352 O O . GLU A 1 191 ? -11.748 -9.052 -14.137 1.00 87.00 191 GLU A O 1
ATOM 1357 N N . VAL A 1 192 ? -12.734 -11.035 -13.712 1.00 86.50 192 VAL A N 1
ATOM 1358 C CA . VAL A 1 192 ? -13.822 -10.505 -12.891 1.00 86.50 192 VAL A CA 1
ATOM 1359 C C . VAL A 1 192 ? -13.744 -11.127 -11.510 1.00 86.50 192 VAL A C 1
ATOM 1361 O O . VAL A 1 192 ? -13.942 -12.331 -11.357 1.00 86.50 192 VAL A O 1
ATOM 1364 N N . TRP A 1 193 ? -13.538 -10.290 -10.500 1.00 87.56 193 TRP A N 1
ATOM 1365 C CA . TRP A 1 193 ? -13.473 -10.721 -9.112 1.00 87.56 193 TRP A CA 1
ATOM 1366 C C . TRP A 1 193 ? -14.623 -10.144 -8.294 1.00 87.56 193 TRP A C 1
ATOM 1368 O O . TRP A 1 193 ? -15.055 -9.007 -8.497 1.00 87.56 193 TRP A O 1
ATOM 1378 N N . LYS A 1 194 ? -15.148 -10.931 -7.351 1.00 86.44 194 LYS A N 1
ATOM 1379 C CA . LYS A 1 194 ? -16.233 -10.484 -6.476 1.00 86.44 194 LYS A CA 1
ATOM 1380 C C . LYS A 1 194 ? -15.658 -9.782 -5.254 1.00 86.44 194 LYS A C 1
ATOM 1382 O O . LYS A 1 194 ? -15.055 -10.408 -4.387 1.00 86.44 194 LYS A O 1
ATOM 1387 N N . ILE A 1 195 ? -15.933 -8.492 -5.152 1.00 83.69 195 ILE A N 1
ATOM 1388 C CA . ILE A 1 195 ? -15.416 -7.629 -4.096 1.00 83.69 195 ILE A CA 1
ATOM 1389 C C . ILE A 1 195 ? -16.515 -7.373 -3.089 1.00 83.69 195 ILE A C 1
ATOM 1391 O O . ILE A 1 195 ? -17.659 -7.130 -3.463 1.00 83.69 195 ILE A O 1
ATOM 1395 N N . THR A 1 196 ? -16.178 -7.453 -1.804 1.00 81.56 196 THR A N 1
ATOM 1396 C CA . THR A 1 196 ? -17.118 -7.181 -0.717 1.00 81.56 196 THR A CA 1
ATOM 1397 C C . THR A 1 196 ? -16.628 -5.993 0.085 1.00 81.56 196 THR A C 1
ATOM 1399 O O . THR A 1 196 ? -15.579 -6.053 0.720 1.00 81.56 196 THR A O 1
ATOM 1402 N N . VAL A 1 197 ? -17.411 -4.920 0.068 1.00 77.19 197 VAL A N 1
ATOM 1403 C CA . VAL A 1 197 ? -17.094 -3.663 0.742 1.00 77.19 197 VAL A CA 1
ATOM 1404 C C . VAL A 1 197 ? -18.086 -3.426 1.886 1.00 77.19 197 VAL A C 1
ATOM 1406 O O . VAL A 1 197 ? -19.263 -3.792 1.778 1.00 77.19 197 VAL A O 1
ATOM 1409 N N . PRO A 1 198 ? -17.666 -2.833 3.013 1.00 68.81 198 PRO A N 1
ATOM 1410 C CA . PRO A 1 198 ? -18.604 -2.444 4.063 1.00 68.81 198 PRO A CA 1
ATOM 1411 C C . PRO A 1 198 ? -19.544 -1.347 3.534 1.00 68.81 198 PRO A C 1
ATOM 1413 O O . PRO A 1 198 ? -19.056 -0.377 2.951 1.00 68.81 198 PRO A O 1
ATOM 1416 N N . LYS A 1 199 ? -20.877 -1.438 3.734 1.00 64.00 199 LYS A N 1
ATOM 1417 C CA . LYS A 1 199 ? -21.765 -0.320 3.351 1.00 64.00 199 LYS A CA 1
ATOM 1418 C C . LYS A 1 199 ? -21.320 0.935 4.077 1.00 64.00 199 LYS A C 1
ATOM 1420 O O . LYS A 1 199 ? -21.349 1.011 5.310 1.00 64.00 199 LYS A O 1
ATOM 1425 N N . ALA A 1 200 ? -21.012 1.962 3.300 1.00 60.50 200 ALA A N 1
ATOM 1426 C CA . ALA A 1 200 ? -20.918 3.306 3.819 1.00 60.50 200 ALA A CA 1
ATOM 1427 C C . ALA A 1 200 ? -22.318 3.727 4.297 1.00 60.50 200 ALA A C 1
ATOM 1429 O O . ALA A 1 200 ? -23.253 3.859 3.508 1.00 60.50 200 ALA A O 1
ATOM 1430 N N . LYS A 1 201 ? -22.487 3.896 5.615 1.00 55.09 201 LYS A N 1
ATOM 1431 C CA . LYS A 1 201 ? -23.752 4.326 6.233 1.00 55.09 201 LYS A CA 1
ATOM 1432 C C . LYS A 1 201 ? -24.222 5.643 5.590 1.00 55.09 201 LYS A C 1
ATOM 1434 O O . LYS A 1 201 ? -23.687 6.703 5.904 1.00 55.09 201 LYS A O 1
ATOM 1439 N N . GLY A 1 202 ? -25.194 5.564 4.677 1.00 57.56 202 GLY A N 1
ATOM 1440 C CA . GLY A 1 202 ? -25.838 6.715 4.033 1.00 57.56 202 GLY A CA 1
ATOM 1441 C C . GLY A 1 202 ? -25.032 7.435 2.941 1.00 57.56 202 GLY A C 1
ATOM 1442 O O . GLY A 1 202 ? -25.388 8.560 2.601 1.00 57.56 202 GLY A O 1
ATOM 1443 N N . ARG A 1 203 ? -23.953 6.846 2.398 1.00 64.69 203 ARG A N 1
ATOM 1444 C CA . ARG A 1 203 ? -23.173 7.450 1.298 1.00 64.69 203 ARG A CA 1
ATOM 1445 C C . ARG A 1 203 ? -22.993 6.456 0.153 1.00 64.69 203 ARG A C 1
ATOM 1447 O O . ARG A 1 203 ? -22.200 5.535 0.274 1.00 64.69 203 ARG A O 1
ATOM 1454 N N . CYS A 1 204 ? -23.727 6.665 -0.936 1.00 74.06 204 CYS A N 1
ATOM 1455 C CA . CYS A 1 204 ? -23.668 5.813 -2.126 1.00 74.06 204 CYS A CA 1
ATOM 1456 C C . CYS A 1 204 ? -22.506 6.167 -3.055 1.00 74.06 204 CYS A C 1
ATOM 1458 O O . CYS A 1 204 ? -21.860 5.276 -3.591 1.00 74.06 204 CYS A O 1
ATOM 1460 N N . MET A 1 205 ? -22.178 7.461 -3.137 1.00 83.38 205 MET A N 1
ATOM 1461 C CA . MET A 1 205 ? -21.021 7.956 -3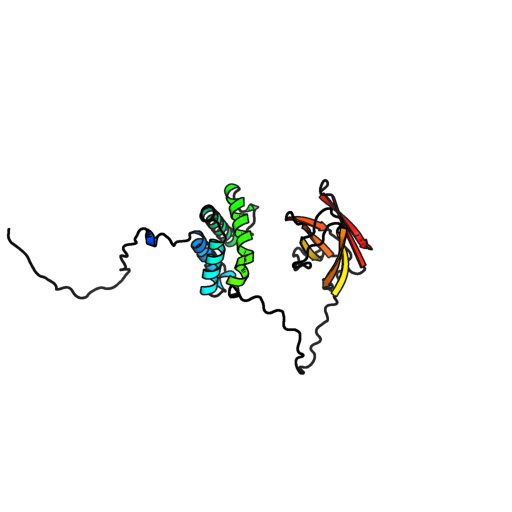.880 1.00 83.38 205 MET A CA 1
ATOM 1462 C C . MET A 1 205 ? -19.736 7.666 -3.111 1.00 83.38 205 MET A C 1
ATOM 1464 O O . MET A 1 205 ? -19.552 8.159 -1.987 1.00 83.38 205 MET A O 1
ATOM 1468 N N . GLN A 1 206 ? -18.884 6.838 -3.695 1.00 85.38 206 GLN A N 1
ATOM 1469 C CA . GLN A 1 206 ? -17.569 6.468 -3.193 1.00 85.38 206 GLN A CA 1
ATOM 1470 C C . GLN A 1 206 ? -16.545 6.610 -4.321 1.00 85.38 206 GLN A C 1
ATOM 1472 O O . GLN A 1 206 ? -16.883 6.560 -5.501 1.00 85.38 206 GLN A O 1
ATOM 1477 N N . ASP A 1 207 ? -15.287 6.746 -3.938 1.00 88.19 207 ASP A N 1
ATOM 1478 C CA . ASP A 1 207 ? -14.153 6.747 -4.841 1.00 88.19 207 ASP A CA 1
ATOM 1479 C C . ASP A 1 207 ? -13.403 5.422 -4.691 1.00 88.19 207 ASP A C 1
ATOM 1481 O O . ASP A 1 207 ? -13.249 4.889 -3.582 1.00 88.19 207 ASP A O 1
ATOM 1485 N N . LEU A 1 208 ? -12.936 4.896 -5.819 1.00 88.56 208 LEU A N 1
ATOM 1486 C CA . LEU A 1 208 ? -12.070 3.727 -5.891 1.00 88.56 208 LEU A CA 1
ATOM 1487 C C . LEU A 1 208 ? -10.659 4.182 -6.228 1.00 88.56 208 LEU A C 1
ATOM 1489 O O . LEU A 1 208 ? -10.454 4.897 -7.207 1.00 88.56 208 LEU A O 1
ATOM 1493 N N . LYS A 1 209 ? -9.686 3.714 -5.454 1.00 89.44 209 LYS A N 1
ATOM 1494 C CA . LYS A 1 209 ? -8.271 3.833 -5.787 1.00 89.44 209 LYS A CA 1
ATOM 1495 C C . LYS A 1 209 ? -7.696 2.451 -6.016 1.00 89.44 209 LYS A C 1
ATOM 1497 O O . LYS A 1 209 ? -7.875 1.553 -5.197 1.00 89.44 209 LYS A O 1
ATOM 1502 N N . VAL A 1 210 ? -7.006 2.309 -7.132 1.00 90.69 210 VAL A N 1
ATOM 1503 C CA . VAL A 1 210 ? -6.399 1.066 -7.589 1.00 90.69 210 VAL A CA 1
ATOM 1504 C C . VAL A 1 210 ? -4.898 1.271 -7.666 1.00 90.69 210 VAL A C 1
ATOM 1506 O O . VAL A 1 210 ? -4.454 2.305 -8.172 1.00 90.69 210 VAL A O 1
ATOM 1509 N N . VAL A 1 211 ? -4.143 0.285 -7.192 1.00 90.00 211 VAL A N 1
ATOM 1510 C CA . VAL A 1 211 ? -2.691 0.210 -7.378 1.00 90.00 211 VAL A CA 1
ATOM 1511 C C . VAL A 1 211 ? -2.387 -0.987 -8.268 1.00 90.00 211 VAL A C 1
ATOM 1513 O O . VAL A 1 211 ? -2.865 -2.100 -8.023 1.00 90.00 211 VAL A O 1
ATOM 1516 N N . PHE A 1 212 ? -1.628 -0.741 -9.328 1.00 89.00 212 PHE A N 1
ATOM 1517 C CA . PHE A 1 212 ? -1.209 -1.761 -10.282 1.00 89.00 212 PHE A CA 1
ATOM 1518 C C . PHE A 1 212 ? 0.105 -2.429 -9.854 1.00 89.00 212 PHE A C 1
ATOM 1520 O O . PHE A 1 212 ? 0.803 -1.966 -8.953 1.00 89.00 212 PHE A O 1
ATOM 1527 N N . ASP A 1 213 ? 0.460 -3.512 -10.536 1.00 85.75 213 ASP A N 1
ATOM 1528 C CA . ASP A 1 213 ? 1.708 -4.263 -10.355 1.00 85.75 213 ASP A CA 1
ATOM 1529 C C . ASP A 1 213 ? 2.988 -3.427 -10.530 1.00 85.75 213 ASP A C 1
ATOM 1531 O O . ASP A 1 213 ? 4.008 -3.705 -9.900 1.00 85.75 213 ASP A O 1
ATOM 1535 N N . ASP A 1 214 ? 2.935 -2.370 -11.337 1.00 81.50 214 ASP A N 1
ATOM 1536 C CA . ASP A 1 214 ? 4.034 -1.424 -11.541 1.00 81.50 214 ASP A CA 1
ATOM 1537 C C . ASP A 1 214 ? 4.054 -0.258 -10.534 1.00 81.50 214 ASP A C 1
ATOM 1539 O O . ASP A 1 214 ? 4.782 0.715 -10.736 1.00 81.50 214 ASP A O 1
ATOM 1543 N N . ASN A 1 215 ? 3.275 -0.349 -9.450 1.00 83.38 215 ASN A N 1
ATOM 1544 C CA . ASN A 1 215 ? 3.041 0.711 -8.460 1.00 83.38 215 ASN A CA 1
ATOM 1545 C C . ASN A 1 215 ? 2.404 1.987 -9.035 1.00 83.38 215 ASN A C 1
ATOM 1547 O O . ASN A 1 215 ? 2.391 3.021 -8.365 1.00 83.38 215 ASN A O 1
ATOM 1551 N N . SER A 1 216 ? 1.873 1.956 -10.263 1.00 84.75 216 SER A N 1
ATOM 1552 C CA . SER A 1 216 ? 1.072 3.076 -10.753 1.00 84.75 216 SER A CA 1
ATOM 1553 C C . SER A 1 216 ? -0.287 3.100 -10.050 1.00 84.75 216 SER A C 1
ATOM 1555 O O . SER A 1 216 ? -0.853 2.059 -9.709 1.00 84.75 216 SER A O 1
ATOM 1557 N N . GLU A 1 217 ? -0.807 4.302 -9.807 1.00 89.38 217 GLU A N 1
ATOM 1558 C CA . GLU A 1 217 ? -2.081 4.505 -9.121 1.00 89.38 217 GLU A CA 1
ATOM 1559 C C . GLU A 1 217 ? -3.101 5.132 -10.070 1.00 89.38 217 GLU A C 1
ATOM 1561 O O . GLU A 1 217 ? -2.791 6.056 -10.826 1.00 89.38 217 GLU A O 1
ATOM 1566 N N . ALA A 1 218 ? -4.341 4.661 -9.993 1.00 87.94 218 ALA A N 1
ATOM 1567 C CA . ALA A 1 218 ? -5.466 5.238 -10.712 1.00 87.94 218 ALA A CA 1
ATOM 1568 C C . ALA A 1 218 ? -6.663 5.403 -9.775 1.00 87.94 218 ALA A C 1
ATOM 1570 O O . ALA A 1 218 ? -6.954 4.539 -8.945 1.00 87.94 218 ALA A O 1
ATOM 1571 N N . ILE A 1 219 ? -7.352 6.537 -9.907 1.00 89.38 219 ILE A N 1
ATOM 1572 C CA . ILE A 1 219 ? -8.497 6.892 -9.071 1.00 89.38 219 ILE A CA 1
ATOM 1573 C C . ILE A 1 219 ? -9.727 7.049 -9.964 1.00 89.38 219 ILE A C 1
ATOM 1575 O O . ILE A 1 219 ? -9.688 7.722 -10.997 1.00 89.38 219 ILE A O 1
ATOM 1579 N N . TRP A 1 220 ? -10.821 6.421 -9.550 1.00 89.81 220 TRP A N 1
ATOM 1580 C CA . TRP A 1 220 ? -12.153 6.614 -10.102 1.00 89.81 220 TRP A CA 1
ATOM 1581 C C . TRP A 1 220 ? -13.001 7.293 -9.041 1.00 89.81 220 TRP A C 1
ATOM 1583 O O . TRP A 1 220 ? -13.297 6.708 -8.000 1.00 89.81 220 TRP A O 1
ATOM 1593 N N . GLU A 1 221 ? -13.371 8.535 -9.309 1.00 87.56 221 GLU A N 1
ATOM 1594 C CA . GLU A 1 221 ? -14.157 9.353 -8.394 1.00 87.56 221 GLU A CA 1
ATOM 1595 C C . GLU A 1 221 ? -15.650 9.269 -8.731 1.00 87.56 221 GLU A C 1
ATOM 1597 O O . GLU A 1 221 ? -16.032 9.033 -9.879 1.00 87.56 221 GLU A O 1
ATOM 1602 N N . SER A 1 222 ? -16.502 9.536 -7.737 1.00 83.56 222 SER A N 1
ATOM 1603 C CA . SER A 1 222 ? -17.960 9.672 -7.913 1.00 83.56 222 SER A CA 1
ATOM 1604 C C . SER A 1 222 ? -18.665 8.416 -8.450 1.00 83.56 222 SER A C 1
ATOM 1606 O O . SER A 1 222 ? -19.531 8.501 -9.321 1.00 83.56 222 SER A O 1
ATOM 1608 N N . LEU A 1 223 ? -18.320 7.243 -7.915 1.00 84.44 223 LEU A N 1
ATOM 1609 C CA . LEU A 1 223 ? -18.974 5.980 -8.257 1.00 84.44 223 LEU A CA 1
ATOM 1610 C C . LEU A 1 223 ? -20.132 5.686 -7.308 1.00 84.44 223 LEU A C 1
ATOM 1612 O O . LEU A 1 223 ? -19.964 5.707 -6.088 1.00 84.44 223 LEU A O 1
ATOM 1616 N N . ASP A 1 224 ? -21.293 5.350 -7.863 1.00 83.88 224 ASP A N 1
ATOM 1617 C CA . ASP A 1 224 ? -22.425 4.876 -7.073 1.00 83.88 224 ASP A CA 1
ATOM 1618 C C . ASP A 1 224 ? -22.268 3.382 -6.773 1.00 83.88 224 ASP A C 1
ATOM 1620 O O . ASP A 1 224 ? -22.438 2.552 -7.661 1.00 83.88 224 ASP A O 1
ATOM 1624 N N . LEU A 1 225 ? -21.919 3.035 -5.531 1.00 78.12 225 LEU A N 1
ATOM 1625 C CA . LEU A 1 225 ? -21.772 1.641 -5.093 1.00 78.12 225 LEU A CA 1
ATOM 1626 C C . LEU A 1 225 ? -23.050 1.062 -4.458 1.00 78.12 225 LEU A C 1
ATOM 1628 O O . LEU A 1 225 ? -23.041 -0.100 -4.051 1.00 78.12 225 LEU A O 1
ATOM 1632 N N . CYS A 1 226 ? -24.130 1.841 -4.310 1.00 75.06 226 CYS A N 1
ATOM 1633 C CA . CYS A 1 226 ? -25.358 1.367 -3.656 1.00 75.06 226 CYS A CA 1
ATOM 1634 C C . CYS A 1 226 ? -26.181 0.439 -4.551 1.00 75.06 226 CYS A C 1
ATOM 1636 O O . CYS A 1 226 ? -26.671 -0.579 -4.062 1.00 75.06 226 CYS A O 1
ATOM 1638 N N . ASP A 1 227 ? -26.293 0.784 -5.832 1.00 73.19 227 ASP A N 1
ATOM 1639 C CA . ASP A 1 227 ? -27.047 0.023 -6.837 1.00 73.19 227 ASP A CA 1
ATOM 1640 C C . ASP A 1 227 ? -26.124 -0.739 -7.802 1.00 73.19 227 ASP A C 1
ATOM 1642 O O . ASP A 1 227 ? -26.550 -1.246 -8.837 1.00 73.19 227 ASP A O 1
ATOM 1646 N N . LEU A 1 228 ? -24.839 -0.838 -7.455 1.00 80.56 228 LEU A N 1
ATOM 1647 C CA . LEU A 1 228 ? -23.836 -1.455 -8.303 1.00 80.56 228 LEU A CA 1
ATOM 1648 C C . LEU A 1 228 ? -23.856 -2.976 -8.179 1.00 80.56 228 LEU A C 1
ATOM 1650 O O . LEU A 1 228 ? -23.541 -3.527 -7.121 1.00 80.56 228 LEU A O 1
ATOM 1654 N N . THR A 1 229 ? -24.120 -3.659 -9.290 1.00 82.06 229 THR A N 1
ATOM 1655 C CA . THR A 1 229 ? -23.967 -5.118 -9.360 1.00 82.06 229 THR A CA 1
ATOM 1656 C C . THR A 1 229 ? -22.610 -5.479 -9.946 1.00 82.06 229 THR A C 1
ATOM 1658 O O . THR A 1 229 ? -21.929 -6.390 -9.455 1.00 82.06 229 THR A O 1
ATOM 1661 N N . LYS A 1 230 ? -22.187 -4.744 -10.978 1.00 85.38 230 LYS A N 1
ATOM 1662 C CA . LYS A 1 230 ? -20.907 -4.956 -11.647 1.00 85.38 230 LYS A CA 1
ATOM 1663 C C . LYS A 1 230 ? -20.312 -3.639 -12.127 1.00 85.38 230 LYS A C 1
ATOM 1665 O O . LYS A 1 230 ? -21.003 -2.780 -12.655 1.00 85.38 230 LYS A O 1
ATOM 1670 N N . ILE A 1 231 ? -19.001 -3.502 -11.989 1.00 89.50 231 ILE A N 1
ATOM 1671 C CA . ILE A 1 231 ? -18.235 -2.371 -12.503 1.00 89.50 231 ILE A CA 1
ATOM 1672 C C . ILE A 1 231 ? -17.092 -2.883 -13.367 1.00 89.50 231 ILE A C 1
ATOM 1674 O O . ILE A 1 231 ? -16.393 -3.823 -13.002 1.00 89.50 231 ILE A O 1
ATOM 1678 N N . THR A 1 232 ? -16.905 -2.262 -14.524 1.00 89.81 232 THR A N 1
ATOM 1679 C CA . THR A 1 232 ? -15.766 -2.508 -15.407 1.00 89.81 232 THR A CA 1
ATOM 1680 C C . THR A 1 232 ? -14.871 -1.282 -15.394 1.00 89.81 232 THR A C 1
ATOM 1682 O O . THR A 1 232 ? -15.305 -0.206 -15.810 1.00 89.81 232 THR A O 1
ATOM 1685 N N . LEU A 1 233 ? -13.640 -1.438 -14.910 1.00 90.00 233 LEU A N 1
ATOM 1686 C CA . LEU A 1 233 ? -12.655 -0.359 -14.874 1.00 90.00 233 LEU A CA 1
ATOM 1687 C C . LEU A 1 233 ? -11.819 -0.368 -16.145 1.00 90.00 233 LEU A C 1
ATOM 1689 O O . LEU A 1 233 ? -11.266 -1.395 -16.525 1.00 90.00 233 LEU A O 1
ATOM 1693 N N . THR A 1 234 ? -11.716 0.790 -16.785 1.00 88.62 234 THR A N 1
ATOM 1694 C CA . THR A 1 234 ? -10.860 1.037 -17.946 1.00 88.62 234 THR A CA 1
ATOM 1695 C C . THR A 1 234 ? -9.913 2.181 -17.614 1.00 88.62 234 THR A C 1
ATOM 1697 O O . THR A 1 234 ? -10.317 3.175 -17.007 1.00 88.62 234 THR A O 1
ATOM 1700 N N . TYR A 1 235 ? -8.653 2.044 -18.005 1.00 89.56 235 TYR A N 1
ATOM 1701 C CA . TYR A 1 235 ? -7.635 3.061 -17.784 1.00 89.56 235 TYR A CA 1
ATOM 1702 C C . TYR A 1 235 ? -6.820 3.238 -19.056 1.00 89.56 235 TYR A C 1
ATOM 1704 O O . TYR A 1 235 ? -6.204 2.293 -19.546 1.00 89.56 235 TYR A O 1
ATOM 1712 N N . ASP A 1 236 ? -6.828 4.448 -19.604 1.00 85.38 236 ASP A N 1
ATOM 1713 C CA . ASP A 1 236 ? -5.955 4.792 -20.716 1.00 85.38 236 ASP A CA 1
ATOM 1714 C C . ASP A 1 236 ? -4.644 5.362 -20.169 1.00 85.38 236 ASP A C 1
ATOM 1716 O O . ASP A 1 236 ? -4.535 6.547 -19.856 1.00 85.38 236 ASP A O 1
ATOM 1720 N N . ARG A 1 237 ? -3.619 4.508 -20.091 1.00 77.44 237 ARG A N 1
ATOM 1721 C CA . ARG A 1 237 ? -2.267 4.876 -19.635 1.00 77.44 237 ARG A CA 1
ATOM 1722 C C . ARG A 1 237 ? -1.609 5.980 -20.473 1.00 77.44 237 ARG A C 1
ATOM 1724 O O . ARG A 1 237 ? -0.689 6.628 -19.983 1.00 77.44 237 ARG A O 1
ATOM 1731 N N . ARG A 1 238 ? -2.025 6.199 -21.728 1.00 78.44 238 ARG A N 1
ATOM 1732 C CA . ARG A 1 238 ? -1.440 7.251 -22.583 1.00 78.44 238 ARG A CA 1
ATOM 1733 C C . ARG A 1 238 ? -2.028 8.621 -22.284 1.00 78.44 238 ARG A C 1
ATOM 1735 O O . ARG A 1 238 ? -1.306 9.610 -22.360 1.00 78.44 238 ARG A O 1
ATOM 1742 N N . SER A 1 239 ? -3.323 8.678 -21.987 1.00 77.31 239 SER A N 1
ATOM 1743 C CA . SER A 1 239 ? -4.032 9.929 -21.696 1.00 77.31 239 SER A CA 1
ATOM 1744 C C . SER A 1 239 ? -4.219 10.192 -20.198 1.00 77.31 239 SER A C 1
ATOM 1746 O O . SER A 1 239 ? -4.569 11.305 -19.817 1.00 77.31 239 SER A O 1
ATOM 1748 N N . GLY A 1 240 ? -3.963 9.194 -19.346 1.00 77.00 240 GLY A N 1
ATOM 1749 C CA . GLY A 1 240 ? -4.196 9.245 -17.903 1.00 77.00 240 GLY A CA 1
ATOM 1750 C C . GLY A 1 240 ? -5.678 9.202 -17.521 1.00 77.00 240 GLY A C 1
ATOM 1751 O O . GLY A 1 240 ? -6.012 9.446 -16.365 1.00 77.00 240 GLY A O 1
ATOM 1752 N N . VAL A 1 241 ? -6.572 8.916 -18.472 1.00 79.94 241 VAL A N 1
ATOM 1753 C CA . VAL A 1 241 ? -8.021 8.961 -18.258 1.00 79.94 241 VAL A CA 1
ATOM 1754 C C . VAL A 1 241 ? -8.505 7.649 -17.647 1.00 79.94 241 VAL A C 1
ATOM 1756 O O . VAL A 1 241 ? -8.328 6.571 -18.219 1.00 79.94 241 VAL A O 1
ATOM 1759 N N . THR A 1 242 ? -9.159 7.746 -16.492 1.00 88.12 242 THR A N 1
ATOM 1760 C CA . THR A 1 242 ? -9.875 6.648 -15.840 1.00 88.12 242 THR A CA 1
ATOM 1761 C C . THR A 1 242 ? -11.347 6.683 -16.245 1.00 88.12 242 THR A C 1
ATOM 1763 O O . THR A 1 242 ? -12.001 7.724 -16.248 1.00 88.12 242 THR A O 1
ATOM 1766 N N . THR A 1 243 ? -11.900 5.545 -16.656 1.00 85.81 243 THR A N 1
ATOM 1767 C CA . THR A 1 243 ? -13.323 5.417 -17.000 1.00 85.81 243 THR A CA 1
ATOM 1768 C C . THR A 1 243 ? -13.887 4.160 -16.363 1.00 85.81 243 THR A C 1
ATOM 1770 O O . THR A 1 243 ? -13.218 3.130 -16.306 1.00 85.81 243 THR A O 1
ATOM 1773 N N . ALA A 1 244 ? -15.107 4.242 -15.848 1.00 87.81 244 ALA A N 1
ATOM 1774 C CA . ALA A 1 244 ? -15.808 3.113 -15.259 1.00 87.81 244 ALA A CA 1
ATOM 1775 C C . ALA A 1 244 ? -17.148 2.917 -15.958 1.00 87.81 244 ALA A C 1
ATOM 1777 O O . ALA A 1 244 ? -17.876 3.878 -16.208 1.00 87.81 244 ALA A O 1
ATOM 1778 N N . LYS A 1 245 ? -17.483 1.661 -16.245 1.00 85.88 245 LYS A N 1
ATOM 1779 C CA . LYS A 1 245 ? -18.813 1.265 -16.705 1.00 85.88 245 LYS A CA 1
ATOM 1780 C C . LYS A 1 245 ? -19.504 0.491 -15.592 1.00 85.88 245 LYS A C 1
ATOM 1782 O O . LYS A 1 245 ? -19.027 -0.576 -15.216 1.00 85.88 245 LYS A O 1
ATOM 1787 N N . THR A 1 246 ? -20.601 1.027 -15.077 1.00 85.50 246 THR A N 1
ATOM 1788 C CA . THR A 1 246 ? -21.423 0.414 -14.026 1.00 85.50 246 THR A CA 1
ATOM 1789 C C . THR A 1 246 ? -22.650 -0.262 -14.643 1.00 85.50 246 THR A C 1
ATOM 1791 O O . THR A 1 246 ? -23.280 0.321 -15.528 1.00 85.50 246 THR A O 1
ATOM 1794 N N . GLU A 1 247 ? -22.966 -1.476 -14.195 1.00 76.00 247 GLU A N 1
ATOM 1795 C CA . GLU A 1 247 ? -24.093 -2.319 -14.630 1.00 76.00 247 GLU A CA 1
ATOM 1796 C C . GLU A 1 247 ? -24.921 -2.811 -13.432 1.00 76.00 247 GLU A C 1
ATOM 1798 O O . GLU A 1 247 ? -24.331 -3.112 -12.357 1.00 76.00 247 GLU A O 1
#